Protein AF-A0A7C9AQR6-F1 (afdb_monomer_lite)

Secondary structure (DSSP, 8-state):
--HHHHHHHHHHHHHHHS-HHHHHHHHHHHHHHHHHH--EEEEE-S---------PPB-HHHHHHHHHHHHHTT-S-----SSPPP-HHHHHHHHHH-TT--S-EEEEE--TTS-HHHHHHHHHHHGGGGTTTPEEEEES-SB---TTSPP--SSS-HHHHHHHHHHHHHHHTT-HHHHHTHHHHS-TTHHHH-SSGGGTHHHHHHHHHH-TT-EEEEEE--EETTTEE--EEEEE-

Organism: Opuntia streptacantha (NCBI:txid393608)

Radius of gyration: 20.59 Å; chains: 1; bounding box: 52×50×50 Å

Sequence (237 aa):
MDPEQTFIRVQERFSQMVSPRLRAALEYFYLFTAITLFCILVVMHANYVQQMKYPAPGSPKLAKRVQELLIAGGFKTARLDESRGFDHSSWVPLSLMYPEADIPVCQLSVQPHLDATHHFNVGRALAPLKEEGVLFIGSGGAVHPSDDTPHWFDGVAPWAAEFDQWLEDALISGRYEDVNNYQTKAPSGWKIAHPIPEHFLPLHVAMGAAGEKSKAELIYRTWDHGTLGYASYKFTS

Foldseek 3Di:
DDPVVVVVVVVVVVVVVDDPVRVVVVVVVVVVVLLVLEAEEEEAFDDADDDDDLPAAADPVVLVVLQVLCVVLVNPDDDDDPPDDDGPLPCVVCCVVPVVNHHHYDYDYDDLVDALVVLLSSLQSCLVSVVSNYHYHLGFFQFDFDPPPAFDPPAADPLQVQQSVVVLCCQQVLVLVCLRVVVPNGPPSVCRRPVRCSRVSSVSSNSSSLPSPWGWDFPDWDDDSNGTIHTDIDTDD

InterPro domains:
  IPR004183 Extradiol ring-cleavage dioxygenase, class III enzyme, subunit B [PF02900] (47-235)
  IPR014436 Extradiol aromatic ring-opening dioxygenase, DODA-type [cd07363] (51-235)

Structure (mmCIF, N/CA/C/O backbone):
data_AF-A0A7C9AQR6-F1
#
_entry.id   AF-A0A7C9AQR6-F1
#
loop_
_atom_site.group_PDB
_atom_site.id
_atom_site.type_symbol
_atom_site.label_atom_id
_atom_site.label_alt_id
_atom_site.label_comp_id
_atom_site.label_asym_id
_atom_site.label_entity_id
_atom_site.label_seq_id
_atom_site.pdbx_PDB_ins_code
_atom_site.Cartn_x
_atom_site.Cartn_y
_atom_site.Cartn_z
_atom_site.occupancy
_atom_site.B_iso_or_equiv
_atom_site.auth_seq_id
_atom_site.auth_comp_id
_atom_site.auth_asym_id
_atom_site.auth_atom_id
_atom_site.pdbx_PDB_model_num
ATOM 1 N N . MET A 1 1 ? -2.188 -34.197 22.980 1.00 46.88 1 MET A N 1
ATOM 2 C CA . MET A 1 1 ? -3.652 -34.219 22.786 1.00 46.88 1 MET A CA 1
ATOM 3 C C . MET A 1 1 ? -3.920 -33.244 21.656 1.00 46.88 1 MET A C 1
ATOM 5 O O . MET A 1 1 ? -3.475 -32.113 21.769 1.00 46.88 1 MET A O 1
ATOM 9 N N . ASP A 1 2 ? -4.466 -33.715 20.541 1.00 48.97 2 ASP A N 1
ATOM 10 C CA . ASP A 1 2 ? -4.622 -32.925 19.314 1.00 48.97 2 ASP A CA 1
ATOM 11 C C . ASP A 1 2 ? -5.697 -31.821 19.506 1.00 48.97 2 ASP A C 1
ATOM 13 O O . ASP A 1 2 ? -6.844 -32.154 19.843 1.00 48.97 2 ASP A O 1
ATOM 17 N N . PRO A 1 3 ? -5.343 -30.523 19.374 1.00 39.97 3 PRO A N 1
ATOM 18 C CA . PRO A 1 3 ? -6.269 -29.400 19.531 1.00 39.97 3 PRO A CA 1
ATOM 19 C C . PRO A 1 3 ? -7.448 -29.440 18.551 1.00 39.97 3 PRO A C 1
ATOM 21 O O . PRO A 1 3 ? -8.570 -29.128 18.954 1.00 39.97 3 PRO A O 1
ATOM 24 N N . GLU A 1 4 ? -7.239 -29.896 17.312 1.00 38.00 4 GLU A N 1
ATOM 25 C CA . GLU A 1 4 ? -8.300 -29.986 16.300 1.00 38.00 4 GLU A CA 1
ATOM 26 C C . GLU A 1 4 ? -9.311 -31.075 16.664 1.00 38.00 4 GLU A C 1
ATOM 28 O O . GLU A 1 4 ? -10.520 -30.847 16.674 1.00 38.00 4 GLU A O 1
ATOM 33 N N . GLN A 1 5 ? -8.829 -32.240 17.097 1.00 46.38 5 GLN A N 1
ATOM 34 C CA . GLN A 1 5 ? -9.684 -33.344 17.553 1.00 46.38 5 GLN A CA 1
ATOM 35 C C . GLN A 1 5 ? -10.424 -33.040 18.862 1.00 46.38 5 GLN A C 1
ATOM 37 O O . GLN A 1 5 ? -11.405 -33.708 19.202 1.00 46.38 5 GLN A O 1
ATOM 42 N N . THR A 1 6 ? -9.947 -32.065 19.635 1.00 46.28 6 THR A N 1
ATOM 43 C CA . THR A 1 6 ? -10.630 -31.580 20.842 1.00 46.28 6 THR A CA 1
ATOM 44 C C . THR A 1 6 ? -11.710 -30.564 20.469 1.00 46.28 6 THR A C 1
ATOM 46 O O . THR A 1 6 ? -12.830 -30.663 20.967 1.00 46.28 6 THR A O 1
ATOM 49 N N . PHE A 1 7 ? -11.417 -29.656 19.535 1.00 40.12 7 PHE A N 1
ATOM 50 C CA . PHE A 1 7 ? -12.372 -28.691 18.990 1.00 40.12 7 PHE A CA 1
ATOM 51 C C . PHE A 1 7 ? -13.558 -29.377 18.295 1.00 40.12 7 PHE A C 1
ATOM 53 O O . PHE A 1 7 ? -14.704 -29.073 18.618 1.00 40.12 7 PHE A O 1
ATOM 60 N N . ILE A 1 8 ? -13.299 -30.378 17.445 1.00 48.66 8 ILE A N 1
ATOM 61 C CA . ILE A 1 8 ? -14.339 -31.151 16.741 1.00 48.66 8 ILE A CA 1
ATOM 62 C C . ILE A 1 8 ? -15.264 -31.871 17.735 1.00 48.66 8 ILE A C 1
ATOM 64 O O . ILE A 1 8 ? -16.484 -31.779 17.622 1.00 48.66 8 ILE A O 1
ATOM 68 N N . ARG A 1 9 ? -14.710 -32.511 18.776 1.00 51.91 9 ARG A N 1
ATOM 69 C CA . ARG A 1 9 ? -15.508 -33.196 19.814 1.00 51.91 9 ARG A CA 1
ATOM 70 C C . ARG A 1 9 ? -16.347 -32.245 20.666 1.00 51.91 9 ARG A C 1
ATOM 72 O O . ARG A 1 9 ? -17.445 -32.605 21.096 1.00 51.91 9 ARG A O 1
ATOM 79 N N . VAL A 1 10 ? -15.842 -31.039 20.929 1.00 50.09 10 VAL A N 1
ATOM 80 C CA . VAL A 1 10 ? -16.602 -29.985 21.615 1.00 50.09 10 VAL A CA 1
ATOM 81 C C . VAL A 1 10 ? -17.730 -29.482 20.714 1.00 50.09 10 VAL A C 1
ATOM 83 O O . VAL A 1 10 ? -18.859 -29.370 21.189 1.00 50.09 10 VAL A O 1
ATOM 86 N N . GLN A 1 11 ? -17.468 -29.274 19.421 1.00 43.94 11 GLN A N 1
ATOM 87 C CA . GLN A 1 11 ? -18.476 -28.876 18.437 1.00 43.94 11 GLN A CA 1
ATOM 88 C C . GLN A 1 11 ? -19.573 -29.933 18.255 1.00 43.94 11 GLN A C 1
ATOM 90 O O . GLN A 1 11 ? -20.749 -29.579 18.241 1.00 43.94 11 GLN A O 1
ATOM 95 N N . GLU A 1 12 ? -19.228 -31.222 18.190 1.00 50.62 12 GLU A N 1
ATOM 96 C CA . GLU A 1 12 ? -20.204 -32.317 18.098 1.00 50.62 12 GLU A CA 1
ATOM 97 C C . GLU A 1 12 ? -21.115 -32.375 19.329 1.00 50.62 12 GLU A C 1
ATOM 99 O O . GLU A 1 12 ? -22.337 -32.454 19.185 1.00 50.62 12 GLU A O 1
ATOM 104 N N . ARG A 1 13 ? -20.557 -32.253 20.543 1.00 53.28 13 ARG A N 1
ATOM 105 C CA . ARG A 1 13 ? -21.354 -32.180 21.781 1.00 53.28 13 ARG A CA 1
ATOM 106 C C . ARG A 1 13 ? -22.251 -30.947 21.822 1.00 53.28 13 ARG A C 1
ATOM 108 O O . ARG A 1 13 ? -23.398 -31.049 22.248 1.00 53.28 13 ARG A O 1
ATOM 115 N N . PHE A 1 14 ? -21.754 -29.798 21.368 1.00 48.03 14 PHE A N 1
ATOM 116 C CA . PHE A 1 14 ? -22.551 -28.574 21.278 1.00 48.03 14 PHE A CA 1
ATOM 117 C C . PHE A 1 14 ? -23.673 -28.706 20.237 1.00 48.03 14 PHE A C 1
ATOM 119 O O . PHE A 1 14 ? -24.792 -28.255 20.476 1.00 48.03 14 PHE A O 1
ATOM 126 N N . SER A 1 15 ? -23.413 -29.407 19.127 1.00 45.41 15 SER A N 1
ATOM 127 C CA . SER A 1 15 ? -24.384 -29.651 18.053 1.00 45.41 15 SER A CA 1
ATOM 128 C C . SER A 1 15 ? -25.581 -30.502 18.491 1.00 45.41 15 SER A C 1
ATOM 130 O O . SER A 1 15 ? -26.666 -30.352 17.937 1.00 45.41 15 SER A O 1
ATOM 132 N N . GLN A 1 16 ? -25.407 -31.352 19.510 1.00 53.25 16 GLN A N 1
ATOM 133 C CA . GLN A 1 16 ? -26.471 -32.191 20.073 1.00 53.25 16 GLN A CA 1
ATOM 134 C C . GLN A 1 16 ? -27.299 -31.485 21.162 1.00 53.25 16 GLN A C 1
ATOM 136 O O . GLN A 1 16 ? -28.379 -31.959 21.505 1.00 53.25 16 GLN A O 1
ATOM 141 N N . MET A 1 17 ? -26.824 -30.356 21.706 1.00 57.50 17 MET A N 1
ATOM 142 C CA . MET A 1 17 ? -27.496 -29.621 22.791 1.00 57.50 17 MET A CA 1
ATOM 143 C C . MET A 1 17 ? -28.448 -28.519 22.312 1.00 57.50 17 MET A C 1
ATOM 145 O O . MET A 1 17 ? -29.250 -28.022 23.101 1.00 57.50 17 MET A O 1
ATOM 149 N N . VAL A 1 18 ? -28.378 -28.115 21.042 1.00 57.59 18 VAL A N 1
ATOM 150 C CA . VAL A 1 18 ? -29.056 -26.910 20.548 1.00 57.59 18 VAL A CA 1
ATOM 151 C C . VAL A 1 18 ? -30.028 -27.265 19.427 1.00 57.59 18 VAL A C 1
ATOM 153 O O . VAL A 1 18 ? -29.664 -27.913 18.449 1.00 57.59 18 VAL A O 1
ATOM 156 N N . SER A 1 19 ? -31.286 -26.828 19.551 1.00 76.94 19 SER A N 1
ATOM 157 C CA . SER A 1 19 ? -32.292 -27.070 18.509 1.00 76.94 19 SER A CA 1
ATOM 158 C C . SER A 1 19 ? -31.885 -26.424 17.169 1.00 76.94 19 SER A C 1
ATOM 160 O O . SER A 1 19 ? -31.277 -25.348 17.178 1.00 76.94 19 SER A O 1
ATOM 162 N N . PRO A 1 20 ? -32.268 -26.993 16.008 1.00 62.88 20 PRO A N 1
ATOM 163 C CA . PRO A 1 20 ? -31.883 -26.469 14.691 1.00 62.88 20 PRO A CA 1
ATOM 164 C C . PRO A 1 20 ? -32.224 -24.986 14.471 1.00 62.88 20 PRO A C 1
ATOM 166 O O . PRO A 1 20 ? -31.475 -24.265 13.821 1.00 62.88 20 PRO A O 1
ATOM 169 N N . ARG A 1 21 ? -33.327 -24.502 15.062 1.00 60.72 21 ARG A N 1
ATOM 170 C CA . ARG A 1 21 ? -33.736 -23.088 14.990 1.00 60.72 21 ARG A CA 1
ATOM 171 C C . ARG A 1 21 ? -32.835 -22.166 15.811 1.00 60.72 21 ARG A C 1
ATOM 173 O O . ARG A 1 21 ? -32.504 -21.082 15.349 1.00 60.72 21 ARG A O 1
ATOM 180 N N . LEU A 1 22 ? -32.433 -22.596 17.007 1.00 56.50 22 LEU A N 1
ATOM 181 C CA . LEU A 1 22 ? -31.527 -21.828 17.863 1.00 56.50 22 LEU A CA 1
ATOM 182 C C . LEU A 1 22 ? -30.098 -21.840 17.301 1.00 56.50 22 LEU A C 1
ATOM 184 O O . LEU A 1 22 ? -29.409 -20.831 17.374 1.00 56.50 22 LEU A O 1
ATOM 188 N N . ARG A 1 23 ? -29.692 -22.941 16.659 1.00 59.50 23 ARG A N 1
ATOM 189 C CA . ARG A 1 23 ? -28.435 -23.035 15.910 1.00 59.50 23 ARG A CA 1
ATOM 190 C C . ARG A 1 23 ? -28.397 -22.053 14.745 1.00 59.50 23 ARG A C 1
ATOM 192 O O . ARG A 1 23 ? -27.461 -21.274 14.673 1.00 59.50 23 ARG A O 1
ATOM 199 N N . ALA A 1 24 ? -29.422 -22.045 13.893 1.00 48.28 24 ALA A N 1
ATOM 200 C CA . ALA A 1 24 ? -29.505 -21.089 12.794 1.00 48.28 24 ALA A CA 1
ATOM 201 C C . ALA A 1 24 ? -29.504 -19.645 13.317 1.00 48.28 24 ALA A C 1
ATOM 203 O O . ALA A 1 24 ? -28.767 -18.816 12.807 1.00 48.28 24 ALA A O 1
ATOM 204 N N . ALA A 1 25 ? -30.258 -19.345 14.379 1.00 55.53 25 ALA A N 1
ATOM 205 C CA . ALA A 1 25 ? -30.260 -18.013 14.983 1.00 55.53 25 ALA A CA 1
ATOM 206 C C . ALA A 1 25 ? -28.880 -17.601 15.525 1.00 55.53 25 ALA A C 1
ATOM 208 O O . ALA A 1 25 ? -28.487 -16.453 15.353 1.00 55.53 25 ALA A O 1
ATOM 209 N N . LEU A 1 26 ? -28.134 -18.524 16.140 1.00 51.00 26 LEU A N 1
ATOM 210 C CA . LEU A 1 26 ? -26.765 -18.279 16.593 1.00 51.00 26 LEU A CA 1
ATOM 211 C C . LEU A 1 26 ? -25.798 -18.138 15.418 1.00 51.00 26 LEU A C 1
ATOM 213 O O . LEU A 1 26 ? -25.003 -17.217 15.432 1.00 51.00 26 LEU A O 1
ATOM 217 N N . GLU A 1 27 ? -25.875 -18.985 14.393 1.00 45.56 27 GLU A N 1
ATOM 218 C CA . GLU A 1 27 ? -25.050 -18.877 13.183 1.00 45.56 27 GLU A CA 1
ATOM 219 C C . GLU A 1 27 ? -25.320 -17.558 12.448 1.00 45.56 27 GLU A C 1
ATOM 221 O O . GLU A 1 27 ? -24.371 -16.867 12.106 1.00 45.56 27 GLU A O 1
ATOM 226 N N . TYR A 1 28 ? -26.581 -17.139 12.301 1.00 53.19 28 TYR A N 1
ATOM 227 C CA . TYR A 1 28 ? -26.940 -15.826 11.756 1.00 53.19 28 TYR A CA 1
ATOM 228 C C . TYR A 1 28 ? -26.526 -14.677 12.671 1.00 53.19 28 TYR A C 1
ATOM 230 O O . TYR A 1 28 ? -26.137 -13.633 12.166 1.00 53.19 28 TYR A O 1
ATOM 238 N N . PHE A 1 29 ? -26.572 -14.843 13.994 1.00 54.81 29 PHE A N 1
ATOM 239 C CA . PHE A 1 29 ? -26.065 -13.846 14.934 1.00 54.81 29 PHE A CA 1
ATOM 240 C C . PHE A 1 29 ? -24.543 -13.728 14.846 1.00 54.81 29 PHE A C 1
ATOM 242 O O . PHE A 1 29 ? -24.041 -12.617 14.778 1.00 54.81 29 PHE A O 1
ATOM 249 N N . TYR A 1 30 ? -23.816 -14.846 14.767 1.00 44.38 30 TYR A N 1
ATOM 250 C CA . TYR A 1 30 ? -22.369 -14.880 14.577 1.00 44.38 30 TYR A CA 1
ATOM 251 C C . TYR A 1 30 ? -21.975 -14.310 13.218 1.00 44.38 30 TYR A C 1
ATOM 253 O O . TYR A 1 30 ? -21.050 -13.508 13.151 1.00 44.38 30 TYR A O 1
ATOM 261 N N . LEU A 1 31 ? -22.707 -14.653 12.157 1.00 42.03 31 LEU A N 1
ATOM 262 C CA . LEU A 1 31 ? -22.521 -14.112 10.815 1.00 42.03 31 LEU A CA 1
ATOM 263 C C . LEU A 1 31 ? -22.829 -12.612 10.787 1.00 42.03 31 LEU A C 1
ATOM 265 O O . LEU A 1 31 ? -22.046 -11.849 10.246 1.00 42.03 31 LEU A O 1
ATOM 269 N N . PHE A 1 32 ? -23.901 -12.166 11.442 1.00 45.59 32 PHE A N 1
ATOM 270 C CA . PHE A 1 32 ? -24.228 -10.750 11.597 1.00 45.59 32 PHE A CA 1
ATOM 271 C C . PHE A 1 32 ? -23.150 -10.019 12.399 1.00 45.59 32 PHE A C 1
ATOM 273 O O . PHE A 1 32 ? -22.681 -8.977 11.959 1.00 45.59 32 PHE A O 1
ATOM 280 N N . THR A 1 33 ? -22.677 -10.577 13.519 1.00 42.62 33 THR A N 1
ATOM 281 C CA . THR A 1 33 ? -21.563 -9.994 14.275 1.00 42.62 33 THR A CA 1
ATOM 282 C C . THR A 1 33 ? -20.289 -9.959 13.442 1.00 42.62 33 THR A C 1
ATOM 284 O O . THR A 1 33 ? -19.639 -8.924 13.416 1.00 42.62 33 THR A O 1
ATOM 287 N N . ALA A 1 34 ? -19.971 -11.019 12.696 1.00 43.25 34 ALA A N 1
ATOM 288 C CA . ALA A 1 34 ? -18.807 -11.080 11.821 1.00 43.25 34 ALA A CA 1
ATOM 289 C C . ALA A 1 34 ? -18.903 -10.051 10.689 1.00 43.25 34 ALA A C 1
ATOM 291 O O . ALA A 1 34 ? -17.940 -9.335 10.468 1.00 43.25 34 ALA A O 1
ATOM 292 N N . ILE A 1 35 ? -20.066 -9.890 10.050 1.00 44.94 35 ILE A N 1
ATOM 293 C CA . ILE A 1 35 ? -20.322 -8.864 9.025 1.00 44.94 35 ILE A CA 1
ATOM 294 C C . ILE A 1 35 ? -20.237 -7.452 9.627 1.00 44.94 35 ILE A C 1
ATOM 296 O O . ILE A 1 35 ? -19.679 -6.556 9.009 1.00 44.94 35 ILE A O 1
ATOM 300 N N . THR A 1 36 ? -20.739 -7.234 10.847 1.00 43.12 36 THR A N 1
ATOM 301 C CA . THR A 1 36 ? -20.654 -5.917 11.512 1.00 43.12 36 THR A CA 1
ATOM 302 C C . THR A 1 36 ? -19.265 -5.586 12.064 1.00 43.12 36 THR A C 1
ATOM 304 O O . THR A 1 36 ? -18.967 -4.410 12.271 1.00 43.12 36 THR A O 1
ATOM 307 N N . LEU A 1 37 ? -18.433 -6.597 12.331 1.00 44.66 37 LEU A N 1
ATOM 308 C CA . LEU A 1 37 ? -17.043 -6.450 12.774 1.00 44.66 37 LEU A CA 1
ATOM 309 C C . LEU A 1 37 ? -16.081 -6.370 11.582 1.00 44.66 37 LEU A C 1
ATOM 311 O O . LEU A 1 37 ? -15.047 -5.715 11.676 1.00 44.66 37 LEU A O 1
ATOM 315 N N . PHE A 1 38 ? -16.445 -6.972 10.448 1.00 50.16 38 PHE A N 1
ATOM 316 C CA . PHE A 1 38 ? -15.687 -6.897 9.211 1.00 50.16 38 PHE A CA 1
ATOM 317 C C . PHE A 1 38 ? -15.893 -5.533 8.556 1.00 50.16 38 PHE A C 1
ATOM 319 O O . PHE A 1 38 ? -16.934 -5.235 7.976 1.00 50.16 38 PHE A O 1
ATOM 326 N N . CYS A 1 39 ? -14.887 -4.678 8.676 1.00 60.34 39 CYS A N 1
ATOM 327 C CA . CYS A 1 39 ? -14.821 -3.403 7.976 1.00 60.34 39 CYS A CA 1
ATOM 328 C C . CYS A 1 39 ? -13.622 -3.410 7.029 1.00 60.34 39 CYS A C 1
ATOM 330 O O . CYS A 1 39 ? -12.623 -4.084 7.284 1.00 60.34 39 CYS A O 1
ATOM 332 N N . ILE A 1 40 ? -13.687 -2.615 5.966 1.00 69.38 40 ILE A N 1
ATOM 333 C CA . ILE A 1 40 ? -12.556 -2.415 5.058 1.00 69.38 40 ILE A CA 1
ATOM 334 C C . ILE A 1 40 ? -11.933 -1.050 5.336 1.00 69.38 40 ILE A C 1
ATOM 336 O O . ILE A 1 40 ? -12.633 -0.038 5.335 1.00 69.38 40 ILE A O 1
ATOM 340 N N . LEU A 1 41 ? -10.617 -1.008 5.543 1.00 66.69 41 LEU A N 1
ATOM 341 C CA . LEU A 1 41 ? -9.838 0.226 5.545 1.00 66.69 41 LEU A CA 1
ATOM 342 C C . LEU A 1 41 ? -9.091 0.351 4.217 1.00 66.69 41 LEU A C 1
ATOM 344 O O . LEU A 1 41 ? -8.144 -0.398 3.966 1.00 66.69 41 LEU A O 1
ATOM 348 N N . VAL A 1 42 ? -9.501 1.305 3.379 1.00 73.06 42 VAL A N 1
ATOM 349 C CA . VAL A 1 42 ? -8.809 1.598 2.116 1.00 73.06 42 VAL A CA 1
ATOM 350 C C . VAL A 1 42 ? -7.838 2.754 2.311 1.00 73.06 42 VAL A C 1
ATOM 352 O O . VAL A 1 42 ? -8.236 3.846 2.720 1.00 73.06 42 VAL A O 1
ATOM 355 N N . VAL A 1 43 ? -6.567 2.515 1.997 1.00 66.75 43 VAL A N 1
ATOM 356 C CA . VAL A 1 43 ? -5.513 3.532 1.958 1.00 66.75 43 VAL A CA 1
ATOM 357 C C . VAL A 1 43 ? -5.388 4.053 0.535 1.00 66.75 43 VAL A C 1
ATOM 359 O O . VAL A 1 43 ? -5.309 3.265 -0.406 1.00 66.75 43 VAL A O 1
ATOM 362 N N . MET A 1 44 ? -5.382 5.373 0.390 1.00 70.50 44 MET A N 1
ATOM 363 C CA . MET A 1 44 ? -5.716 6.036 -0.869 1.00 70.50 44 MET A CA 1
ATOM 364 C C . MET A 1 44 ? -4.617 6.973 -1.346 1.00 70.50 44 MET A C 1
ATOM 366 O O . MET A 1 44 ? -4.081 7.729 -0.537 1.00 70.50 44 MET A O 1
ATOM 370 N N . HIS A 1 45 ? -4.365 7.004 -2.652 1.00 55.94 45 HIS A N 1
ATOM 371 C CA . HIS A 1 45 ? -3.531 8.021 -3.295 1.00 55.94 45 HIS A CA 1
ATOM 372 C C . HIS A 1 45 ? -4.289 9.353 -3.503 1.00 55.94 45 HIS A C 1
ATOM 374 O O . HIS A 1 45 ? -5.489 9.458 -3.251 1.00 55.94 45 HIS A O 1
ATOM 380 N N . ALA A 1 46 ? -3.588 10.410 -3.929 1.00 50.84 46 ALA A N 1
ATOM 381 C CA . ALA A 1 46 ? -4.084 11.790 -3.846 1.00 50.84 46 ALA A CA 1
ATOM 382 C C . ALA A 1 46 ? -4.993 12.274 -5.000 1.00 50.84 46 ALA A C 1
ATOM 384 O O . ALA A 1 46 ? -5.387 13.442 -4.998 1.00 50.84 46 ALA A O 1
ATOM 385 N N . ASN A 1 47 ? -5.372 11.425 -5.963 1.00 50.91 47 ASN A N 1
ATOM 386 C CA . ASN A 1 47 ? -6.148 11.883 -7.123 1.00 50.91 47 ASN A CA 1
ATOM 387 C C . ASN A 1 47 ? -7.659 11.800 -6.866 1.00 50.91 47 ASN A C 1
ATOM 389 O O . ASN A 1 47 ? -8.215 10.749 -6.555 1.00 50.91 47 ASN A O 1
ATOM 393 N N . TYR A 1 48 ? -8.347 12.933 -7.007 1.00 44.25 48 TYR A N 1
ATOM 394 C CA . TYR A 1 48 ? -9.796 13.025 -6.857 1.00 44.25 48 TYR A CA 1
ATOM 395 C C . TYR A 1 48 ? -10.459 13.036 -8.235 1.00 44.25 48 TYR A C 1
ATOM 397 O O . TYR A 1 48 ? -10.458 14.056 -8.919 1.00 44.25 48 TYR A O 1
ATOM 405 N N . VAL A 1 49 ? -11.054 11.909 -8.629 1.00 46.28 49 VAL A N 1
ATOM 406 C CA . VAL A 1 49 ? -11.930 11.829 -9.805 1.00 46.28 49 VAL A CA 1
ATOM 407 C C . VAL A 1 49 ? -13.321 11.371 -9.347 1.00 46.28 49 VAL A C 1
ATOM 409 O O . VAL A 1 49 ? -13.492 10.265 -8.835 1.00 46.28 49 VAL A O 1
ATOM 412 N N . GLN A 1 50 ? -14.314 12.254 -9.489 1.00 46.25 50 GLN A N 1
ATOM 413 C CA . GLN A 1 50 ? -15.758 11.954 -9.440 1.00 46.25 50 GLN A CA 1
ATOM 414 C C . GLN A 1 50 ? -16.163 11.264 -10.764 1.00 46.25 50 GLN A C 1
ATOM 416 O O . GLN A 1 50 ? -15.614 11.628 -11.793 1.00 46.25 50 GLN A O 1
ATOM 421 N N . GLN A 1 51 ? -17.097 10.315 -10.913 1.00 49.69 51 GLN A N 1
ATOM 422 C CA . GLN A 1 51 ? -18.217 9.800 -10.117 1.00 49.69 51 GLN A CA 1
ATOM 423 C C . GLN A 1 51 ? -18.572 8.385 -10.651 1.00 49.69 51 GLN A C 1
ATOM 425 O O . GLN A 1 51 ? -19.111 8.258 -11.748 1.00 49.69 51 GLN A O 1
ATOM 430 N N . MET A 1 52 ? -18.376 7.332 -9.859 1.00 54.53 52 MET A N 1
ATOM 431 C CA . MET A 1 52 ? -19.302 6.191 -9.824 1.00 54.53 52 MET A CA 1
ATOM 432 C C . MET A 1 52 ? -19.693 5.994 -8.362 1.00 54.53 52 MET A C 1
ATOM 434 O O . MET A 1 52 ? -18.848 6.063 -7.471 1.00 54.53 52 MET A O 1
ATOM 438 N N . LYS A 1 53 ? -20.992 5.832 -8.090 1.00 69.31 53 LYS A N 1
ATOM 439 C CA . LYS A 1 53 ? -21.486 5.628 -6.726 1.00 69.31 53 LYS A CA 1
ATOM 440 C C . LYS A 1 53 ? -21.301 4.162 -6.362 1.00 69.31 53 LYS A C 1
ATOM 442 O O . LYS A 1 53 ? -22.120 3.343 -6.757 1.00 69.31 53 LYS A O 1
ATOM 447 N N . TYR A 1 54 ? -20.260 3.851 -5.602 1.00 83.25 54 TYR A N 1
ATOM 448 C CA . TYR A 1 54 ? -20.199 2.605 -4.844 1.00 83.25 54 TYR A CA 1
ATOM 449 C C . TYR A 1 54 ? -20.868 2.845 -3.484 1.00 83.25 54 TYR A C 1
ATOM 451 O O . TYR A 1 54 ? -20.319 3.591 -2.671 1.00 83.25 54 TYR A O 1
ATOM 459 N N . PRO A 1 55 ? -22.087 2.326 -3.247 1.00 88.88 55 PRO A N 1
ATOM 460 C CA . PRO A 1 55 ? -22.949 2.788 -2.162 1.00 88.88 55 PRO A CA 1
ATOM 461 C C . PRO A 1 55 ? -22.663 2.093 -0.821 1.00 88.88 55 PRO A C 1
ATOM 463 O O . PRO A 1 55 ? -23.590 1.877 -0.043 1.00 88.88 55 PRO A O 1
ATOM 466 N N . ALA A 1 56 ? -21.404 1.750 -0.535 1.00 88.31 56 ALA A N 1
ATOM 467 C CA . ALA A 1 56 ? -21.075 1.104 0.729 1.00 88.31 56 ALA A CA 1
ATOM 468 C C . ALA A 1 56 ? -21.290 2.050 1.922 1.00 88.31 56 ALA A C 1
ATOM 470 O O . ALA A 1 56 ? -21.035 3.257 1.820 1.00 88.31 56 ALA A O 1
ATOM 471 N N . PRO A 1 57 ? -21.757 1.538 3.072 1.00 91.69 57 PRO A N 1
ATOM 472 C CA . PRO A 1 57 ? -21.882 2.358 4.262 1.00 91.69 57 PRO A CA 1
ATOM 473 C C . PRO A 1 57 ? -20.493 2.793 4.745 1.00 91.69 57 PRO A C 1
ATOM 475 O O . PRO A 1 57 ? -19.545 2.011 4.758 1.00 91.69 57 PRO A O 1
ATOM 478 N N . GLY A 1 58 ? -20.357 4.043 5.184 1.00 89.88 58 GLY A N 1
ATOM 479 C CA . GLY A 1 58 ? -19.166 4.457 5.925 1.00 89.88 58 GLY A CA 1
ATOM 480 C C . GLY A 1 58 ? -19.076 3.732 7.276 1.00 89.88 58 GLY A C 1
ATOM 481 O O . GLY A 1 58 ? -20.096 3.318 7.830 1.00 89.88 58 GLY A O 1
ATOM 482 N N . SER A 1 59 ? -17.878 3.633 7.859 1.00 92.75 59 SER A N 1
ATOM 483 C CA . SER A 1 59 ? -17.681 3.083 9.213 1.00 92.75 59 SER A CA 1
ATOM 484 C C . SER A 1 59 ? -17.155 4.135 10.209 1.00 92.75 59 SER A C 1
ATOM 486 O O . SER A 1 59 ? -15.952 4.189 10.476 1.00 92.75 59 SER A O 1
ATOM 488 N N . PRO A 1 60 ? -18.026 4.974 10.816 1.00 92.88 60 PRO A N 1
ATOM 489 C CA . PRO A 1 60 ? -17.609 5.990 11.793 1.00 92.88 60 PRO A CA 1
ATOM 490 C C . PRO A 1 60 ? -16.909 5.409 13.029 1.00 92.88 60 PRO A C 1
ATOM 492 O O . PRO A 1 60 ? -15.996 6.023 13.580 1.00 92.88 60 PRO A O 1
ATOM 495 N N . LYS A 1 61 ? -17.317 4.205 13.460 1.00 94.00 61 LYS A N 1
ATOM 496 C CA . LYS A 1 61 ? -16.672 3.496 14.575 1.00 94.00 61 LYS A CA 1
ATOM 497 C C . LYS A 1 61 ? -15.228 3.133 14.232 1.00 94.00 61 LYS A C 1
ATOM 499 O O . LYS A 1 61 ? -14.341 3.408 15.036 1.00 94.00 61 LYS A O 1
ATOM 504 N N . LEU A 1 62 ? -14.995 2.583 13.036 1.00 95.12 62 LEU A N 1
ATOM 505 C CA . LEU A 1 62 ? -13.646 2.289 12.562 1.00 95.12 62 LEU A CA 1
ATOM 506 C C . LEU A 1 62 ? -12.827 3.573 12.398 1.00 95.12 62 LEU A C 1
ATOM 508 O O . LEU A 1 62 ? -11.690 3.616 12.849 1.00 95.12 62 LEU A O 1
ATOM 512 N N . ALA A 1 63 ? -13.400 4.638 11.835 1.00 95.25 63 ALA A N 1
ATOM 513 C CA . ALA A 1 63 ? -12.700 5.912 11.661 1.00 95.25 63 ALA A CA 1
ATOM 514 C C . ALA A 1 63 ? -12.210 6.490 13.001 1.00 95.25 63 ALA A C 1
ATOM 516 O O . ALA A 1 63 ? -11.054 6.901 13.127 1.00 95.25 63 ALA A O 1
ATOM 517 N N . LYS A 1 64 ? -13.057 6.450 14.038 1.00 95.88 64 LYS A N 1
ATOM 518 C CA . LYS A 1 64 ? -12.669 6.846 15.396 1.00 95.88 64 LYS A CA 1
ATOM 519 C C . LYS A 1 64 ? -11.575 5.938 15.964 1.00 95.88 64 LYS A C 1
ATOM 521 O O . LYS A 1 64 ? -10.606 6.438 16.529 1.00 95.88 64 LYS A O 1
ATOM 526 N N . ARG A 1 65 ? -11.690 4.621 15.776 1.00 97.25 65 ARG A N 1
ATOM 527 C CA . ARG A 1 65 ? -10.680 3.657 16.231 1.00 97.25 65 ARG A CA 1
ATOM 528 C C . ARG A 1 65 ? -9.320 3.878 15.557 1.00 97.25 65 ARG A C 1
ATOM 530 O O . ARG A 1 65 ? -8.296 3.868 16.234 1.00 97.25 65 ARG A O 1
ATOM 537 N N . VAL A 1 66 ? -9.312 4.141 14.249 1.00 97.50 66 VAL A N 1
ATOM 538 C CA . VAL A 1 66 ? -8.122 4.530 13.474 1.00 97.50 66 VAL A CA 1
ATOM 539 C C . VAL A 1 66 ? -7.494 5.787 14.072 1.00 97.50 66 VAL A C 1
ATOM 541 O O . VAL A 1 66 ? -6.297 5.796 14.346 1.00 97.50 66 VAL A O 1
ATOM 544 N N . GLN A 1 67 ? -8.286 6.832 14.334 1.00 97.19 67 GLN A N 1
ATOM 545 C CA . GLN A 1 67 ? -7.792 8.055 14.970 1.00 97.19 67 GLN A CA 1
ATOM 546 C C . GLN A 1 67 ? -7.139 7.763 16.329 1.00 97.19 67 GLN A C 1
ATOM 548 O O . GLN A 1 67 ? -6.022 8.213 16.569 1.00 97.19 67 GLN A O 1
ATOM 553 N N . GLU A 1 68 ? -7.798 7.000 17.203 1.00 97.38 68 GLU A N 1
ATOM 554 C CA . GLU A 1 68 ? -7.275 6.639 18.528 1.00 97.38 68 GLU A CA 1
ATOM 555 C C . GLU A 1 68 ? -5.929 5.908 18.442 1.00 97.38 68 GLU A C 1
ATOM 557 O O . GLU A 1 68 ? -4.994 6.262 19.161 1.00 97.38 68 GLU A O 1
ATOM 562 N N . LEU A 1 69 ? -5.805 4.932 17.537 1.00 98.06 69 LEU A N 1
ATOM 563 C CA . LEU A 1 69 ? -4.566 4.181 17.323 1.00 98.06 69 LEU A CA 1
ATOM 564 C C . LEU A 1 69 ? -3.437 5.062 16.781 1.00 98.06 69 LEU A C 1
ATOM 566 O O . LEU A 1 69 ? -2.301 4.941 17.234 1.00 98.06 69 LEU A O 1
ATOM 570 N N . LEU A 1 70 ? -3.734 5.988 15.866 1.00 97.69 70 LEU A N 1
ATOM 571 C CA . LEU A 1 70 ? -2.733 6.931 15.360 1.00 97.69 70 LEU A CA 1
ATOM 572 C C . LEU A 1 70 ? -2.257 7.885 16.461 1.00 97.69 70 LEU A C 1
ATOM 574 O O . LEU A 1 70 ? -1.054 8.074 16.631 1.00 97.69 70 LEU A O 1
ATOM 578 N N . ILE A 1 71 ? -3.162 8.447 17.265 1.00 97.31 71 ILE A N 1
ATOM 579 C CA . ILE A 1 71 ? -2.759 9.301 18.392 1.00 97.31 71 ILE A CA 1
ATOM 580 C C . ILE A 1 71 ? -1.920 8.506 19.406 1.00 97.31 71 ILE A C 1
ATOM 582 O O . ILE A 1 71 ? -0.863 8.977 19.828 1.00 97.31 71 ILE A O 1
ATOM 586 N N . ALA A 1 72 ? -2.334 7.283 19.753 1.00 97.06 72 ALA A N 1
ATOM 587 C CA . ALA A 1 72 ? -1.579 6.403 20.648 1.00 97.06 72 ALA A CA 1
ATOM 588 C C . ALA A 1 72 ? -0.207 5.999 20.074 1.00 97.06 72 ALA A C 1
ATOM 590 O O . ALA A 1 72 ? 0.755 5.854 20.824 1.00 97.06 72 ALA A O 1
ATOM 591 N N . GLY A 1 73 ? -0.101 5.873 18.748 1.00 96.06 73 GLY A N 1
ATOM 592 C CA . GLY A 1 73 ? 1.140 5.622 18.014 1.00 96.06 73 GLY A CA 1
ATOM 593 C C . GLY A 1 73 ? 2.067 6.837 17.884 1.00 96.06 73 GLY A C 1
ATOM 594 O O . GLY A 1 73 ? 3.113 6.730 17.249 1.00 96.06 73 GLY A O 1
ATOM 595 N N . GLY A 1 74 ? 1.709 7.988 18.467 1.00 96.19 74 GLY A N 1
ATOM 596 C CA . GLY A 1 74 ? 2.540 9.196 18.489 1.00 96.19 74 GLY A CA 1
ATOM 597 C C . GLY A 1 74 ? 2.327 10.153 17.313 1.00 96.19 74 GLY A C 1
ATOM 598 O O . GLY A 1 74 ? 3.060 11.138 17.185 1.00 96.19 74 GLY A O 1
ATOM 599 N N . PHE A 1 75 ? 1.323 9.919 16.462 1.00 95.75 75 PHE A N 1
ATOM 600 C CA . PHE A 1 75 ? 0.961 10.861 15.405 1.00 95.75 75 PHE A CA 1
ATOM 601 C C . PHE A 1 75 ? 0.259 12.078 16.017 1.00 95.75 75 PHE A C 1
ATOM 603 O O . PHE A 1 75 ? -0.723 11.952 16.743 1.00 95.75 75 PHE A O 1
ATOM 610 N N . LYS A 1 76 ? 0.758 13.286 15.723 1.00 89.38 76 LYS A N 1
ATOM 611 C CA . LYS A 1 76 ? 0.276 14.531 16.355 1.00 89.38 76 LYS A CA 1
ATOM 612 C C . LYS A 1 76 ? -1.172 14.875 16.004 1.00 89.38 76 LYS A C 1
ATOM 614 O O . LYS A 1 76 ? -1.861 15.509 16.796 1.00 89.38 76 LYS A O 1
ATOM 619 N N . THR A 1 77 ? -1.607 14.514 14.799 1.00 87.69 77 THR A N 1
ATOM 620 C CA . THR A 1 77 ? -2.922 14.872 14.267 1.00 87.69 77 THR A CA 1
ATOM 621 C C . THR A 1 77 ? -3.465 13.755 13.391 1.00 87.69 77 THR A C 1
ATOM 623 O O . THR A 1 77 ? -2.795 13.326 12.455 1.00 87.69 77 THR A O 1
ATOM 626 N N . ALA A 1 78 ? -4.711 13.365 13.638 1.00 90.94 78 ALA A N 1
ATOM 627 C CA . ALA A 1 78 ? -5.525 12.562 12.736 1.00 90.94 78 ALA A CA 1
ATOM 628 C C . ALA A 1 78 ? -6.925 13.186 12.723 1.00 90.94 78 ALA A C 1
ATOM 630 O O . ALA A 1 78 ? -7.573 13.285 13.766 1.00 90.94 78 ALA A O 1
ATOM 631 N N . ARG A 1 79 ? -7.361 13.694 11.567 1.00 91.81 79 ARG A N 1
ATOM 632 C CA . ARG A 1 79 ? -8.644 14.390 11.418 1.00 91.81 79 ARG A CA 1
ATOM 633 C C . ARG A 1 79 ? -9.671 13.443 10.810 1.00 91.81 79 ARG A C 1
ATOM 635 O O . ARG A 1 79 ? -9.391 12.804 9.804 1.00 91.81 79 ARG A O 1
ATOM 642 N N . LEU A 1 80 ? -10.861 13.415 11.401 1.00 92.69 80 LEU A N 1
ATOM 643 C CA . LEU A 1 80 ? -12.020 12.753 10.814 1.00 92.69 80 LEU A CA 1
ATOM 644 C C . LEU A 1 80 ? -12.656 13.672 9.765 1.00 92.69 80 LEU A C 1
ATOM 646 O O . LEU A 1 80 ? -12.803 14.877 9.993 1.00 92.69 80 LEU A O 1
ATOM 650 N N . ASP A 1 81 ? -13.020 13.099 8.623 1.00 88.75 81 ASP A N 1
ATOM 651 C CA . ASP A 1 81 ? -13.786 13.766 7.574 1.00 88.75 81 ASP A CA 1
ATOM 652 C C . ASP A 1 81 ? -15.056 12.957 7.308 1.00 88.75 81 ASP A C 1
ATOM 654 O O . ASP A 1 81 ? -15.001 11.840 6.803 1.00 88.75 81 ASP A O 1
ATOM 658 N N . GLU A 1 82 ? -16.196 13.523 7.694 1.00 85.88 82 GLU A N 1
ATOM 659 C CA . GLU A 1 82 ? -17.518 12.907 7.533 1.00 85.88 82 GLU A CA 1
ATOM 660 C C . GLU A 1 82 ? -18.187 13.302 6.207 1.00 85.88 82 GLU A C 1
ATOM 662 O O . GLU A 1 82 ? -19.252 12.793 5.866 1.00 85.88 82 GLU A O 1
ATOM 667 N N . SER A 1 83 ? -17.582 14.234 5.464 1.00 82.00 83 SER A N 1
ATOM 668 C CA . SER A 1 83 ? -18.156 14.842 4.261 1.00 82.00 83 SER A CA 1
ATOM 669 C C . SER A 1 83 ? -17.592 14.274 2.960 1.00 82.00 83 SER A C 1
ATOM 671 O O . SER A 1 83 ? -18.219 14.390 1.903 1.00 82.00 83 SER A O 1
ATOM 673 N N . ARG A 1 84 ? -16.409 13.657 3.020 1.00 77.25 84 ARG A N 1
ATOM 674 C CA . ARG A 1 84 ? -15.731 13.087 1.856 1.00 77.25 84 ARG A CA 1
ATOM 675 C C . ARG A 1 84 ? -16.363 11.748 1.470 1.00 77.25 84 ARG A C 1
ATOM 677 O O . ARG A 1 84 ? -16.350 10.797 2.241 1.00 77.25 84 ARG A O 1
ATOM 684 N N . GLY A 1 85 ? -16.912 11.682 0.258 1.00 75.75 85 GLY A N 1
ATOM 685 C CA . GLY A 1 85 ? -17.366 10.424 -0.344 1.00 75.75 85 GLY A CA 1
ATOM 686 C C . GLY A 1 85 ? -16.206 9.575 -0.871 1.00 75.75 85 GLY A C 1
ATOM 687 O O . GLY A 1 85 ? -15.081 10.064 -0.995 1.00 75.75 85 GLY A O 1
ATOM 688 N N . PHE A 1 86 ? -16.493 8.322 -1.240 1.00 79.00 86 PHE A N 1
ATOM 689 C CA . PHE A 1 86 ? -15.465 7.424 -1.758 1.00 79.00 86 PHE A CA 1
ATOM 690 C C . PHE A 1 86 ? -14.906 7.905 -3.101 1.00 79.00 86 PHE A C 1
ATOM 692 O O . PHE A 1 86 ? -15.650 8.030 -4.074 1.00 79.00 86 PHE A O 1
ATOM 699 N N . ASP A 1 87 ? -13.596 8.153 -3.173 1.00 77.25 87 ASP A N 1
ATOM 700 C CA . ASP A 1 87 ? -12.937 8.391 -4.459 1.00 77.25 87 ASP A CA 1
ATOM 701 C C . ASP A 1 87 ? -12.644 7.088 -5.232 1.00 77.25 87 ASP A C 1
ATOM 703 O O . ASP A 1 87 ? -12.880 5.972 -4.753 1.00 77.25 87 ASP A O 1
ATOM 707 N N . HIS A 1 88 ? -12.156 7.254 -6.462 1.00 76.44 88 HIS A N 1
ATOM 708 C CA . HIS A 1 88 ? -11.871 6.173 -7.406 1.00 76.44 88 HIS A CA 1
ATOM 709 C C . HIS A 1 88 ? -10.944 5.076 -6.901 1.00 76.44 88 HIS A C 1
ATOM 711 O O . HIS A 1 88 ? -11.191 3.908 -7.200 1.00 76.44 88 HIS A O 1
ATOM 717 N N . SER A 1 89 ? -9.965 5.410 -6.066 1.00 74.44 89 SER A N 1
ATOM 718 C CA . SER A 1 89 ? -9.044 4.423 -5.513 1.00 74.44 89 SER A CA 1
ATOM 719 C C . SER A 1 89 ? -9.751 3.447 -4.569 1.00 74.44 89 SER A C 1
ATOM 721 O O . SER A 1 89 ? -9.294 2.324 -4.390 1.00 74.44 89 SER A O 1
ATOM 723 N N . SER A 1 90 ? -10.899 3.824 -3.996 1.00 79.81 90 SER A N 1
ATOM 724 C CA . SER A 1 90 ? -11.741 2.904 -3.226 1.00 79.81 90 SER A CA 1
ATOM 725 C C . SER A 1 90 ? -12.814 2.241 -4.068 1.00 79.81 90 SER A C 1
ATOM 727 O O . SER A 1 90 ? -12.963 1.026 -3.995 1.00 79.81 90 SER A O 1
ATOM 729 N N . TRP A 1 91 ? -13.581 2.999 -4.855 1.00 81.62 91 TRP A N 1
ATOM 730 C CA . TRP A 1 91 ? -14.744 2.403 -5.509 1.00 81.62 91 TRP A CA 1
ATOM 731 C C . TRP A 1 91 ? -14.366 1.413 -6.619 1.00 81.62 91 TRP A C 1
ATOM 733 O O . TRP A 1 91 ? -15.065 0.415 -6.762 1.00 81.62 91 TRP A O 1
ATOM 743 N N . VAL A 1 92 ? -13.268 1.625 -7.361 1.00 81.56 92 VAL A N 1
ATOM 744 C CA . VAL A 1 92 ? -12.847 0.715 -8.445 1.00 81.56 92 VAL A CA 1
ATOM 745 C C . VAL A 1 92 ? -12.577 -0.698 -7.916 1.00 81.56 92 VAL A C 1
ATOM 747 O O . VAL A 1 92 ? -13.306 -1.608 -8.315 1.00 81.56 92 VAL A O 1
ATOM 750 N N . PRO A 1 93 ? -11.617 -0.922 -6.992 1.00 83.19 93 PRO A N 1
ATOM 751 C CA . PRO A 1 93 ? -11.350 -2.271 -6.499 1.00 83.19 93 PRO A CA 1
ATOM 752 C C . PRO A 1 93 ? -12.547 -2.855 -5.743 1.00 83.19 93 PRO A C 1
ATOM 754 O O . PRO A 1 93 ? -12.864 -4.031 -5.909 1.00 83.19 93 PRO A O 1
ATOM 757 N N . LEU A 1 94 ? -13.267 -2.044 -4.960 1.00 86.94 94 LEU A N 1
ATOM 758 C CA . LEU A 1 94 ? -14.390 -2.541 -4.168 1.00 86.94 94 LEU A CA 1
ATOM 759 C C . LEU A 1 94 ? -15.596 -2.941 -5.021 1.00 86.94 94 LEU A C 1
ATOM 761 O O . LEU A 1 94 ? -16.221 -3.950 -4.720 1.00 86.94 94 LEU A O 1
ATOM 765 N N . SER A 1 95 ? -15.890 -2.228 -6.109 1.00 84.69 95 SER A N 1
ATOM 766 C CA . SER A 1 95 ? -16.979 -2.603 -7.023 1.00 84.69 95 SER A CA 1
ATOM 76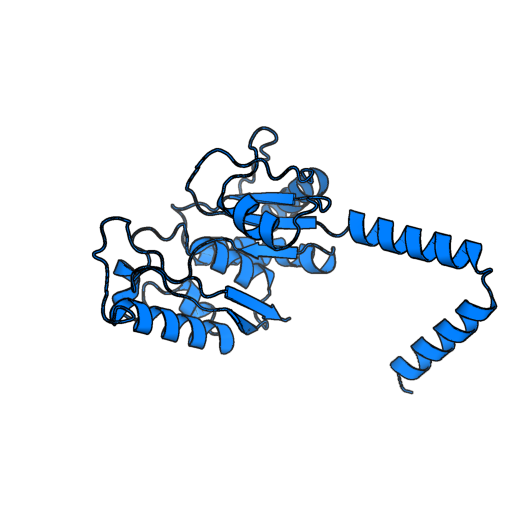7 C C . SER A 1 95 ? -16.750 -3.952 -7.712 1.00 84.69 95 SER A C 1
ATOM 769 O O . SER A 1 95 ? -17.712 -4.626 -8.067 1.00 84.69 95 SER A O 1
ATOM 771 N N . LEU A 1 96 ? -15.486 -4.360 -7.870 1.00 82.94 96 LEU A N 1
ATOM 772 C CA . LEU A 1 96 ? -15.105 -5.650 -8.444 1.00 82.94 96 LEU A CA 1
ATOM 773 C C . LEU A 1 96 ? -15.056 -6.761 -7.388 1.00 82.94 96 LEU A C 1
ATOM 775 O O . LEU A 1 96 ? -15.471 -7.883 -7.661 1.00 82.94 96 LEU A O 1
ATOM 779 N N . MET A 1 97 ? -14.543 -6.461 -6.191 1.00 84.44 97 MET A N 1
ATOM 780 C CA . MET A 1 97 ? -14.390 -7.441 -5.108 1.00 84.44 97 MET A CA 1
ATOM 781 C C . MET A 1 97 ? -15.695 -7.701 -4.345 1.00 84.44 97 MET A C 1
ATOM 783 O O . MET A 1 97 ? -15.974 -8.839 -3.976 1.00 84.44 97 MET A O 1
ATOM 787 N N . TYR A 1 98 ? -16.478 -6.649 -4.099 1.00 88.19 98 TYR A N 1
ATOM 788 C CA . TYR A 1 98 ? -17.671 -6.641 -3.251 1.00 88.19 98 TYR A CA 1
ATOM 789 C C . TYR A 1 98 ? -18.809 -5.839 -3.914 1.00 88.19 98 TYR A C 1
ATOM 791 O O . TYR A 1 98 ? -19.241 -4.816 -3.385 1.00 88.19 98 TYR A O 1
ATOM 799 N N . PRO A 1 99 ? -19.322 -6.276 -5.078 1.00 88.38 99 PRO A N 1
ATOM 800 C CA . PRO A 1 99 ? -20.275 -5.501 -5.882 1.00 88.38 99 PRO A CA 1
ATOM 801 C C . PRO A 1 99 ? -21.567 -5.108 -5.145 1.00 88.38 99 PRO A C 1
ATOM 803 O O . PRO A 1 99 ? -22.152 -4.075 -5.466 1.00 88.38 99 PRO A O 1
ATOM 806 N N . GLU A 1 100 ? -21.987 -5.884 -4.142 1.00 91.12 100 GLU A N 1
ATOM 807 C CA . GLU A 1 100 ? -23.196 -5.618 -3.345 1.00 91.12 100 GLU A CA 1
ATOM 808 C C . GLU A 1 100 ? -23.063 -4.415 -2.397 1.00 91.12 100 GLU A C 1
ATOM 810 O O . GLU A 1 100 ? -24.072 -3.880 -1.937 1.00 91.12 100 GLU A O 1
ATOM 815 N N . ALA A 1 101 ? -21.835 -3.955 -2.125 1.00 89.88 101 ALA A N 1
ATOM 816 C CA . ALA A 1 101 ? -21.558 -2.782 -1.299 1.00 89.88 101 ALA A CA 1
ATOM 817 C C . ALA A 1 101 ? -22.204 -2.828 0.105 1.00 89.88 101 ALA A C 1
ATOM 819 O O . ALA A 1 101 ? -22.645 -1.814 0.642 1.00 89.88 101 ALA A O 1
ATOM 820 N N . ASP A 1 102 ? -22.249 -4.005 0.722 1.00 91.00 102 ASP A N 1
ATOM 821 C 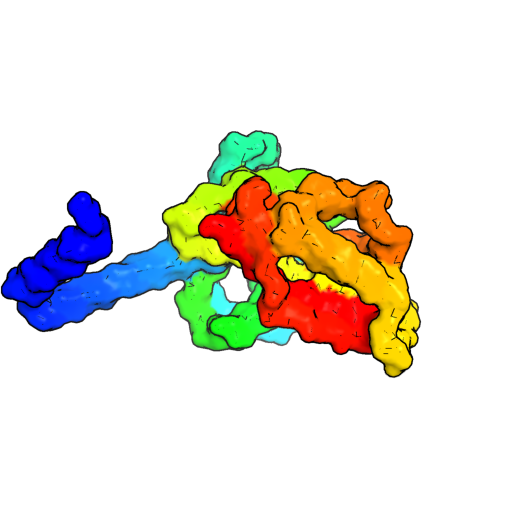CA . ASP A 1 102 ? -22.857 -4.254 2.033 1.00 91.00 102 ASP A CA 1
ATOM 822 C C . ASP A 1 102 ? -21.851 -4.219 3.200 1.00 91.00 102 ASP A C 1
ATOM 824 O O . ASP A 1 102 ? -22.247 -4.154 4.366 1.00 91.00 102 ASP A O 1
ATOM 828 N N . ILE A 1 103 ? -20.550 -4.193 2.900 1.00 90.94 103 ILE A N 1
ATOM 829 C CA . ILE A 1 103 ? -19.471 -4.125 3.893 1.00 90.94 103 ILE A CA 1
ATOM 830 C C . ILE A 1 103 ? -19.135 -2.661 4.222 1.00 90.94 103 ILE A C 1
ATOM 832 O O . ILE A 1 103 ? -18.846 -1.887 3.304 1.00 90.94 103 ILE A O 1
ATOM 836 N N . PRO A 1 104 ? -19.098 -2.256 5.508 1.00 92.88 104 PRO A N 1
ATOM 837 C CA . PRO A 1 104 ? -18.702 -0.905 5.884 1.00 92.88 104 PRO A CA 1
ATOM 838 C C . PRO A 1 104 ? -17.256 -0.561 5.512 1.00 92.88 104 PRO A C 1
ATOM 840 O O . PRO A 1 104 ? -16.322 -1.317 5.790 1.00 92.88 104 PRO A O 1
ATOM 843 N N . VAL A 1 105 ? -17.056 0.631 4.949 1.00 91.88 105 VAL A N 1
ATOM 844 C CA . VAL A 1 105 ? -15.753 1.119 4.477 1.00 91.88 105 VAL A CA 1
ATOM 845 C C . VAL A 1 105 ? -15.321 2.351 5.269 1.00 91.88 105 VAL A C 1
ATOM 847 O O . VAL A 1 105 ? -16.089 3.285 5.503 1.00 91.88 105 VAL A O 1
ATOM 850 N N . CYS A 1 106 ? -14.057 2.371 5.673 1.00 93.00 106 CYS A N 1
ATOM 851 C CA . CYS A 1 106 ? -13.358 3.549 6.163 1.00 93.00 106 CYS A CA 1
ATOM 852 C C . CYS A 1 106 ? -12.222 3.883 5.195 1.00 93.00 106 CYS A C 1
ATOM 854 O O . CYS A 1 106 ? -11.560 2.996 4.659 1.00 93.00 106 CYS A O 1
ATOM 856 N N . GLN A 1 107 ? -11.979 5.171 4.988 1.00 91.88 107 GLN A N 1
ATOM 857 C CA . GLN A 1 107 ? -10.919 5.658 4.116 1.00 91.88 107 GLN A CA 1
ATOM 858 C C . GLN A 1 107 ? -9.795 6.289 4.928 1.00 91.88 107 GLN A C 1
ATOM 860 O O . GLN A 1 107 ? -10.047 7.004 5.898 1.00 91.88 107 GLN A O 1
ATOM 865 N N . LEU A 1 108 ? -8.558 6.042 4.507 1.00 93.06 108 LEU A N 1
ATOM 866 C CA . LEU A 1 108 ? -7.360 6.669 5.046 1.00 93.06 108 LEU A CA 1
ATOM 867 C C . LEU A 1 108 ? -6.571 7.317 3.907 1.00 93.06 108 LEU A C 1
ATOM 869 O O . LEU A 1 108 ? -6.051 6.640 3.022 1.00 93.06 108 LEU A O 1
ATOM 873 N N . SER A 1 109 ? -6.461 8.640 3.937 1.00 90.19 109 SER A N 1
ATOM 874 C CA . SER A 1 109 ? -5.673 9.379 2.949 1.00 90.19 109 SER A CA 1
ATOM 875 C C . SER A 1 109 ? -4.176 9.251 3.228 1.00 90.19 109 SER A C 1
ATOM 877 O O . SER A 1 109 ? -3.753 9.372 4.379 1.00 90.19 109 SER A O 1
ATOM 879 N N . VAL A 1 110 ? -3.356 9.104 2.185 1.00 90.38 110 VAL A N 1
ATOM 880 C CA . VAL A 1 110 ? -1.898 9.292 2.292 1.00 90.38 110 VAL A CA 1
ATOM 881 C C . VAL A 1 110 ? -1.532 10.775 2.415 1.00 90.38 110 VAL A C 1
ATOM 883 O O . VAL A 1 110 ? -2.345 11.664 2.157 1.00 90.38 110 VAL A O 1
ATOM 886 N N . GLN A 1 111 ? -0.300 11.056 2.833 1.00 91.12 111 GLN A N 1
ATOM 887 C CA . GLN A 1 111 ? 0.273 12.399 2.888 1.00 91.12 111 GLN A CA 1
ATOM 888 C C . GLN A 1 111 ? 1.449 12.479 1.902 1.00 91.12 111 GLN A C 1
ATOM 890 O O . GLN A 1 111 ? 2.571 12.177 2.294 1.00 91.12 111 GLN A O 1
ATOM 895 N N . PRO A 1 112 ? 1.245 12.909 0.640 1.00 86.44 112 PRO A N 1
ATOM 896 C CA . PRO A 1 112 ? 2.274 12.823 -0.410 1.00 86.44 112 PRO A CA 1
ATOM 897 C C . PRO A 1 112 ? 3.583 13.576 -0.125 1.00 86.44 112 PRO A C 1
ATOM 899 O O . PRO A 1 112 ? 4.599 13.316 -0.755 1.00 86.44 112 PRO A O 1
ATOM 902 N N . HIS A 1 113 ? 3.561 14.522 0.817 1.00 88.94 113 HIS A N 1
ATOM 903 C CA . HIS A 1 113 ? 4.733 15.281 1.254 1.00 88.94 113 HIS A CA 1
ATOM 904 C C . HIS A 1 113 ? 5.568 14.560 2.330 1.00 88.94 113 HIS A C 1
ATOM 906 O O . HIS A 1 113 ? 6.586 15.098 2.762 1.00 88.94 113 HIS A O 1
ATOM 912 N N . LEU A 1 114 ? 5.130 13.386 2.796 1.00 93.50 114 LEU A N 1
ATOM 913 C CA . LEU A 1 114 ? 5.818 12.550 3.780 1.00 93.50 114 LEU A CA 1
ATOM 914 C C . LEU A 1 114 ? 6.354 11.279 3.116 1.00 93.50 114 LEU A C 1
ATOM 916 O O . LEU A 1 114 ? 5.829 10.815 2.106 1.00 93.50 114 LEU A O 1
ATOM 920 N N . ASP A 1 115 ? 7.409 10.714 3.695 1.00 94.12 115 ASP A N 1
ATOM 921 C CA . ASP A 1 115 ? 8.141 9.598 3.099 1.00 94.12 115 ASP A CA 1
ATOM 922 C C . ASP A 1 115 ? 7.474 8.224 3.308 1.00 94.12 115 ASP A C 1
ATOM 924 O O . ASP A 1 115 ? 6.487 8.054 4.030 1.00 94.12 115 ASP A O 1
ATOM 928 N N . ALA A 1 116 ? 8.036 7.209 2.654 1.00 96.19 116 ALA A N 1
ATOM 929 C CA . ALA A 1 116 ? 7.620 5.816 2.768 1.00 96.19 116 ALA A CA 1
ATOM 930 C C . ALA A 1 116 ? 7.675 5.277 4.211 1.00 96.19 116 ALA A C 1
ATOM 932 O O . ALA A 1 116 ? 6.787 4.534 4.633 1.00 96.19 116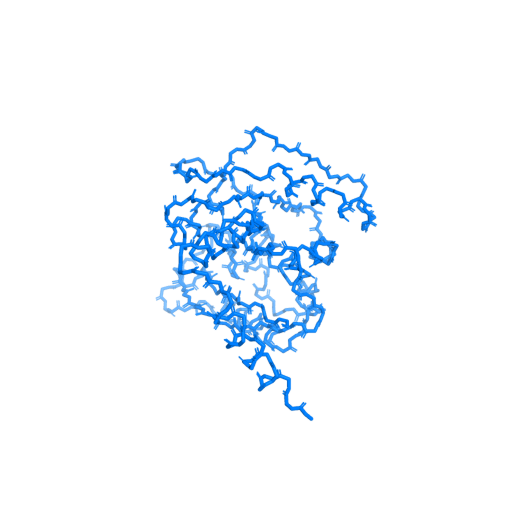 ALA A O 1
ATOM 933 N N . THR A 1 117 ? 8.683 5.678 4.992 1.00 96.06 117 THR A N 1
ATOM 934 C CA . THR A 1 117 ? 8.857 5.226 6.380 1.00 96.06 117 THR A CA 1
ATOM 935 C C . THR A 1 117 ? 7.742 5.755 7.281 1.00 96.06 117 THR A C 1
ATOM 937 O O . THR A 1 117 ? 7.224 5.013 8.118 1.00 96.06 117 THR A O 1
ATOM 940 N N . HIS A 1 118 ? 7.306 7.003 7.091 1.00 96.50 118 HIS A N 1
ATOM 941 C CA . HIS A 1 118 ? 6.131 7.565 7.759 1.00 96.50 118 HIS A CA 1
ATOM 942 C C . HIS A 1 118 ? 4.888 6.713 7.494 1.00 96.50 118 HIS A C 1
ATOM 944 O O . HIS A 1 118 ? 4.218 6.297 8.437 1.00 96.50 118 HIS A O 1
ATOM 950 N N . HIS A 1 119 ? 4.613 6.385 6.231 1.00 97.06 119 HIS A N 1
ATOM 951 C CA . HIS A 1 119 ? 3.437 5.596 5.849 1.00 97.06 119 HIS A CA 1
ATOM 952 C C . HIS A 1 119 ? 3.517 4.148 6.351 1.00 97.06 119 HIS A C 1
ATOM 954 O O . HIS A 1 119 ? 2.525 3.601 6.833 1.00 97.06 119 HIS A O 1
ATOM 960 N N . PHE A 1 120 ? 4.706 3.548 6.359 1.00 97.00 120 PHE A N 1
ATOM 961 C CA . PHE A 1 120 ? 4.925 2.260 7.009 1.00 97.00 120 PHE A CA 1
ATOM 962 C C . PHE A 1 120 ? 4.620 2.317 8.511 1.00 97.00 120 PHE A C 1
ATOM 964 O O . PHE A 1 120 ? 3.943 1.441 9.046 1.00 97.00 120 PHE A O 1
ATOM 971 N N . ASN A 1 121 ? 5.042 3.378 9.201 1.00 97.12 121 ASN A N 1
ATOM 972 C CA . ASN A 1 121 ? 4.740 3.573 10.619 1.00 97.12 121 ASN A CA 1
ATOM 973 C C . ASN A 1 121 ? 3.249 3.812 10.886 1.00 97.12 121 ASN A C 1
ATOM 975 O O . ASN A 1 121 ? 2.744 3.334 11.902 1.00 97.12 121 ASN A O 1
ATOM 979 N N . VAL A 1 122 ? 2.537 4.489 9.977 1.00 97.56 122 VAL A N 1
ATOM 980 C CA . VAL A 1 122 ? 1.068 4.600 10.018 1.00 97.56 122 VAL A CA 1
ATOM 981 C C . VAL A 1 122 ? 0.458 3.201 9.980 1.00 97.56 122 VAL A C 1
ATOM 983 O O . VAL A 1 122 ? -0.334 2.856 10.852 1.00 97.56 122 VAL A O 1
ATOM 986 N N . GLY A 1 123 ? 0.886 2.364 9.031 1.00 96.94 123 GLY A N 1
ATOM 987 C CA . GLY A 1 123 ? 0.465 0.967 8.951 1.00 96.94 123 GLY A CA 1
ATOM 988 C C . GLY A 1 123 ? 0.735 0.197 10.242 1.00 96.94 123 GLY A C 1
ATOM 989 O O . GLY A 1 123 ? -0.167 -0.445 10.775 1.00 96.94 123 GLY A O 1
ATOM 990 N N . ARG A 1 124 ? 1.950 0.312 10.797 1.00 96.88 124 ARG A N 1
ATOM 991 C CA . ARG A 1 124 ? 2.330 -0.363 12.051 1.00 96.88 124 ARG A CA 1
ATOM 992 C C . ARG A 1 124 ? 1.445 0.038 13.227 1.00 96.88 124 ARG A C 1
ATOM 994 O O . ARG A 1 124 ? 1.034 -0.831 13.990 1.00 96.88 124 ARG A O 1
ATOM 1001 N N . ALA A 1 125 ? 1.121 1.324 13.368 1.00 97.56 125 ALA A N 1
ATOM 1002 C CA . ALA A 1 125 ? 0.223 1.797 14.422 1.00 97.56 125 ALA A CA 1
ATOM 1003 C C . ALA A 1 125 ? -1.202 1.234 14.278 1.00 97.56 125 ALA A C 1
ATOM 1005 O O . ALA A 1 125 ? -1.899 1.047 15.273 1.00 97.56 125 ALA A O 1
ATOM 1006 N N . LEU A 1 126 ? -1.622 0.933 13.047 1.00 97.44 126 LEU A N 1
ATOM 1007 C CA . LEU A 1 126 ? -2.943 0.394 12.728 1.00 97.44 126 LEU A CA 1
ATOM 1008 C C . LEU A 1 126 ? -3.006 -1.138 12.721 1.00 97.44 126 LEU A C 1
ATOM 1010 O O . LEU A 1 126 ? -4.104 -1.686 12.682 1.00 97.44 126 LEU A O 1
ATOM 1014 N N . ALA A 1 127 ? -1.871 -1.837 12.820 1.00 95.62 127 ALA A N 1
ATOM 1015 C CA . ALA A 1 127 ? -1.799 -3.298 12.800 1.00 95.62 127 ALA A CA 1
ATOM 1016 C C . ALA A 1 127 ? -2.784 -4.025 13.750 1.00 95.62 127 ALA A C 1
ATOM 1018 O O . ALA A 1 127 ? -3.314 -5.058 13.326 1.00 95.62 127 ALA A O 1
ATOM 1019 N N . PRO A 1 128 ? -3.109 -3.515 14.964 1.00 95.56 128 PRO A N 1
ATOM 1020 C CA . PRO A 1 128 ? -4.105 -4.145 15.839 1.00 95.56 128 PRO A CA 1
ATOM 1021 C C . PRO A 1 128 ? -5.491 -4.320 15.202 1.00 95.56 128 PRO A C 1
ATOM 1023 O O . PRO A 1 128 ? -6.198 -5.266 15.532 1.00 95.56 128 PRO A O 1
ATOM 1026 N N . LEU A 1 129 ? -5.873 -3.470 14.240 1.00 95.94 129 LEU A N 1
ATOM 1027 C CA . LEU A 1 129 ? -7.178 -3.557 13.573 1.00 95.94 129 LEU A CA 1
ATOM 1028 C C . LEU A 1 129 ? -7.379 -4.876 12.815 1.00 95.94 129 LEU A C 1
ATOM 1030 O O . LEU A 1 129 ? -8.517 -5.298 12.624 1.00 95.94 129 LEU A O 1
ATOM 1034 N N . LYS A 1 130 ? -6.301 -5.557 12.405 1.00 91.50 130 LYS A N 1
ATOM 1035 C CA . LYS A 1 130 ? -6.404 -6.884 11.782 1.00 91.50 130 LYS A CA 1
ATOM 1036 C C . LYS A 1 130 ? -7.017 -7.909 12.738 1.00 91.50 130 LYS A C 1
ATOM 1038 O O . LYS A 1 130 ? -7.852 -8.707 12.328 1.00 91.50 130 LYS A O 1
ATOM 1043 N N . GLU A 1 131 ? -6.617 -7.870 14.009 1.00 90.75 131 GLU A N 1
ATOM 1044 C CA . GLU A 1 131 ? -7.161 -8.739 15.062 1.00 90.75 131 GLU A CA 1
ATOM 1045 C C . GLU A 1 131 ? -8.600 -8.341 15.428 1.00 90.75 131 GLU A C 1
ATOM 1047 O O . GLU A 1 131 ? -9.378 -9.171 15.890 1.00 90.75 131 GLU A O 1
ATOM 1052 N N . GLU A 1 132 ? -8.976 -7.090 15.150 1.00 93.56 132 GLU A N 1
ATOM 1053 C CA . GLU A 1 132 ? -10.343 -6.570 15.277 1.00 93.56 132 GLU A CA 1
ATOM 1054 C C . GLU A 1 132 ? -11.232 -6.906 14.055 1.00 93.56 132 GLU A C 1
ATOM 1056 O O . GLU A 1 132 ? -12.386 -6.487 14.007 1.00 93.56 132 GLU A O 1
ATOM 1061 N N . GLY A 1 133 ? -10.730 -7.681 13.082 1.00 91.25 133 GLY A N 1
ATOM 1062 C CA . GLY A 1 133 ? -11.493 -8.136 11.913 1.00 91.25 133 GLY A CA 1
ATOM 1063 C C . GLY A 1 133 ? -11.498 -7.166 10.727 1.00 91.25 133 GLY A C 1
ATOM 1064 O O . GLY A 1 133 ? -12.311 -7.326 9.820 1.00 91.25 133 GLY A O 1
ATOM 1065 N N . VAL A 1 134 ? -10.609 -6.171 10.701 1.00 94.94 134 VAL A N 1
ATOM 1066 C CA . VAL A 1 134 ? -10.532 -5.181 9.616 1.00 94.94 134 VAL A CA 1
ATOM 1067 C C . VAL A 1 134 ? -9.656 -5.685 8.468 1.00 94.94 134 VAL A C 1
ATOM 1069 O O . VAL A 1 134 ? -8.488 -6.029 8.662 1.00 94.94 134 VAL A O 1
ATOM 1072 N N . LEU A 1 135 ? -10.193 -5.655 7.246 1.00 93.38 135 LEU A N 1
ATOM 1073 C CA . LEU A 1 135 ? -9.432 -5.883 6.018 1.00 93.38 135 LEU A CA 1
ATOM 1074 C C . LEU A 1 135 ? -8.753 -4.583 5.566 1.00 93.38 135 LEU A C 1
ATOM 1076 O O . LEU A 1 135 ? -9.415 -3.576 5.323 1.00 93.38 135 LEU A O 1
ATOM 1080 N N . PHE A 1 136 ? -7.435 -4.621 5.391 1.00 93.88 136 PHE A N 1
ATOM 1081 C CA . PHE A 1 136 ? -6.664 -3.515 4.823 1.00 93.88 136 PHE A CA 1
ATOM 1082 C C . PHE A 1 136 ? -6.547 -3.658 3.306 1.00 93.88 136 PHE A C 1
ATOM 1084 O O . PHE A 1 136 ? -6.170 -4.720 2.813 1.00 93.88 136 PHE A O 1
ATOM 1091 N N . ILE A 1 137 ? -6.799 -2.573 2.573 1.00 93.38 137 ILE A N 1
ATOM 1092 C CA . ILE A 1 137 ? -6.556 -2.481 1.130 1.00 93.38 137 ILE A CA 1
ATOM 1093 C C . ILE A 1 137 ? -5.685 -1.251 0.865 1.00 93.38 137 ILE A C 1
ATOM 1095 O O . ILE A 1 137 ? -6.136 -0.118 1.017 1.00 93.38 137 ILE A O 1
ATOM 1099 N N . GLY A 1 138 ? -4.431 -1.466 0.464 1.00 93.56 138 GLY A N 1
ATOM 1100 C CA . GLY A 1 138 ? -3.584 -0.408 -0.089 1.00 93.56 138 GLY A CA 1
ATOM 1101 C C . GLY A 1 138 ? -3.854 -0.276 -1.583 1.00 93.56 138 GLY A C 1
ATOM 1102 O O . GLY A 1 138 ? -3.387 -1.111 -2.349 1.00 93.56 138 GLY A O 1
ATOM 1103 N N . SER A 1 139 ? -4.629 0.730 -1.989 1.00 89.62 139 SER A N 1
ATOM 1104 C CA . SER A 1 139 ? -5.037 0.908 -3.386 1.00 89.62 139 SER A CA 1
ATOM 1105 C C . SER A 1 139 ? -4.188 1.975 -4.074 1.00 89.62 139 SER A C 1
ATOM 1107 O O . SER A 1 139 ? -4.201 3.140 -3.671 1.00 89.62 139 SER A O 1
ATOM 1109 N N . GLY A 1 140 ? -3.438 1.568 -5.097 1.00 88.31 140 GLY A N 1
ATOM 1110 C CA . GLY A 1 140 ? -2.489 2.408 -5.826 1.00 88.31 140 GLY A CA 1
ATOM 1111 C C . GLY A 1 140 ? -1.929 1.686 -7.055 1.00 88.31 140 GLY A C 1
ATOM 1112 O O . GLY A 1 140 ? -2.632 0.885 -7.669 1.00 88.31 140 GLY A O 1
ATOM 1113 N N . GLY A 1 141 ? -0.664 1.937 -7.397 1.00 88.81 141 GLY A N 1
ATOM 1114 C CA . GLY A 1 141 ? 0.019 1.322 -8.540 1.00 88.81 141 GLY A CA 1
ATOM 1115 C C . GLY A 1 141 ? 1.420 0.839 -8.174 1.00 88.81 141 GLY A C 1
ATOM 1116 O O . GLY A 1 141 ? 2.174 1.555 -7.519 1.00 88.81 141 GLY A O 1
ATOM 1117 N N . ALA A 1 142 ? 1.782 -0.374 -8.603 1.00 90.25 142 ALA A N 1
ATOM 1118 C CA . ALA A 1 142 ? 3.122 -0.919 -8.373 1.00 90.25 142 ALA A CA 1
ATOM 1119 C C . ALA A 1 142 ? 4.173 -0.182 -9.217 1.00 90.25 142 ALA A C 1
ATOM 1121 O O . ALA A 1 142 ? 5.264 0.112 -8.732 1.00 90.25 142 ALA A O 1
ATOM 1122 N N . VAL A 1 143 ? 3.804 0.193 -10.444 1.00 95.94 143 VAL A N 1
ATOM 1123 C CA . VAL A 1 143 ? 4.560 1.080 -11.336 1.00 95.94 143 VAL A CA 1
ATOM 1124 C C . VAL A 1 143 ? 3.573 2.091 -11.896 1.00 95.94 143 VAL A C 1
ATOM 1126 O O . VAL A 1 143 ? 2.636 1.676 -12.569 1.00 95.94 143 VAL A O 1
ATOM 1129 N N . HIS A 1 144 ? 3.738 3.379 -11.601 1.00 93.19 144 HIS A N 1
ATOM 1130 C CA . HIS A 1 144 ? 2.798 4.427 -12.002 1.00 93.19 144 HIS A CA 1
ATOM 1131 C C . HIS A 1 144 ? 3.545 5.698 -12.442 1.00 93.19 144 HIS A C 1
ATOM 1133 O O . HIS A 1 144 ? 3.627 6.673 -11.688 1.00 93.19 144 HIS A O 1
ATOM 1139 N N . PRO A 1 145 ? 4.104 5.705 -13.664 1.00 94.12 145 PRO A N 1
ATOM 1140 C CA . PRO A 1 145 ? 4.804 6.870 -14.181 1.00 94.12 145 PRO A CA 1
ATOM 1141 C C . PRO A 1 145 ? 3.836 8.041 -14.418 1.00 94.12 145 PRO A C 1
ATOM 1143 O O . PRO A 1 145 ? 2.617 7.897 -14.308 1.00 94.12 145 PRO A O 1
ATOM 1146 N N . SER A 1 146 ? 4.376 9.215 -14.750 1.00 91.75 146 SER A N 1
ATOM 1147 C CA . SER A 1 146 ? 3.563 10.366 -15.161 1.00 91.75 146 SER A CA 1
ATOM 1148 C C . SER A 1 146 ? 2.820 10.083 -16.471 1.00 91.75 146 SER A C 1
ATOM 1150 O O . SER A 1 146 ? 3.353 9.391 -17.339 1.00 91.75 146 SER A O 1
ATOM 1152 N N . ASP A 1 147 ? 1.626 10.659 -16.633 1.00 86.25 147 ASP A N 1
ATOM 1153 C CA . ASP A 1 147 ? 0.747 10.450 -17.799 1.00 86.25 147 ASP A CA 1
ATOM 1154 C C . ASP A 1 147 ? 1.394 10.822 -19.149 1.00 86.25 147 ASP A C 1
ATOM 1156 O O . ASP A 1 147 ? 0.965 10.354 -20.201 1.00 86.25 147 ASP A O 1
ATOM 1160 N N . ASP A 1 148 ? 2.430 11.665 -19.139 1.00 91.94 148 ASP A N 1
ATOM 1161 C CA . ASP A 1 148 ? 3.209 12.067 -20.315 1.00 91.94 148 ASP A CA 1
ATOM 1162 C C . ASP A 1 148 ? 4.339 11.086 -20.676 1.00 91.94 148 ASP A C 1
ATOM 1164 O O . ASP A 1 148 ? 5.024 11.270 -21.687 1.00 91.94 148 ASP A O 1
ATOM 1168 N N . THR A 1 149 ? 4.533 10.029 -19.884 1.00 93.50 149 THR A N 1
ATOM 1169 C CA . THR A 1 149 ? 5.536 8.996 -20.151 1.00 93.50 149 THR A CA 1
ATOM 1170 C C . THR A 1 149 ? 5.160 8.229 -21.420 1.00 93.50 149 THR A C 1
ATOM 1172 O O . THR A 1 149 ? 4.090 7.615 -21.466 1.00 93.50 149 THR A O 1
ATOM 1175 N N . PRO A 1 150 ? 6.025 8.211 -22.454 1.00 95.06 150 PRO A N 1
ATOM 1176 C CA . PRO A 1 150 ? 5.713 7.545 -23.710 1.00 95.06 150 PRO A CA 1
ATOM 1177 C C . PRO A 1 150 ? 5.401 6.064 -23.518 1.00 95.06 150 PRO A C 1
ATOM 1179 O O . PRO A 1 150 ? 6.107 5.359 -22.796 1.00 95.06 150 PRO A O 1
ATOM 1182 N N . HIS A 1 151 ? 4.371 5.590 -24.215 1.00 94.75 151 HIS A N 1
ATOM 1183 C CA . HIS A 1 151 ? 4.026 4.175 -24.249 1.00 94.75 151 HIS A CA 1
ATOM 1184 C C . HIS A 1 151 ? 5.183 3.327 -24.783 1.00 94.75 151 HIS A C 1
ATOM 1186 O O . HIS A 1 151 ? 5.942 3.747 -25.663 1.00 94.75 151 HIS A O 1
ATOM 1192 N N . TRP A 1 152 ? 5.264 2.095 -24.294 1.00 94.75 152 TRP A N 1
ATOM 1193 C CA . TRP A 1 152 ? 6.197 1.086 -24.763 1.00 94.75 152 TRP A CA 1
ATOM 1194 C C . TRP A 1 152 ? 5.416 -0.055 -25.413 1.00 94.75 152 TRP A C 1
ATOM 1196 O O . TRP A 1 152 ? 4.839 -0.895 -24.733 1.00 94.75 152 TRP A O 1
ATOM 1206 N N . PHE A 1 153 ? 5.354 -0.067 -26.744 1.00 89.62 153 PHE A N 1
ATOM 1207 C CA . PHE A 1 153 ? 4.502 -1.018 -27.470 1.00 89.62 153 PHE A CA 1
ATOM 1208 C C . PHE A 1 153 ? 5.126 -2.411 -27.632 1.00 89.62 153 PHE A C 1
ATOM 1210 O O . PHE A 1 153 ? 4.403 -3.387 -27.827 1.00 89.62 153 PHE A O 1
ATOM 1217 N N . ASP A 1 154 ? 6.447 -2.525 -27.481 1.00 92.75 154 ASP A N 1
ATOM 1218 C CA . ASP A 1 154 ? 7.181 -3.789 -27.591 1.00 92.75 154 ASP A CA 1
ATOM 1219 C C . ASP A 1 154 ? 7.309 -4.474 -26.219 1.00 92.75 154 ASP A C 1
ATOM 1221 O O . ASP A 1 154 ? 8.406 -4.712 -25.707 1.00 92.75 154 ASP A O 1
ATOM 1225 N N . GLY A 1 155 ? 6.166 -4.757 -25.590 1.00 93.88 155 GLY A N 1
ATOM 1226 C CA . GLY A 1 155 ? 6.087 -5.423 -24.289 1.00 93.88 155 GLY A CA 1
ATOM 1227 C C . GLY A 1 155 ? 6.116 -4.450 -23.112 1.00 93.88 155 GLY A C 1
ATOM 1228 O O . GLY A 1 155 ? 5.287 -3.553 -23.034 1.00 93.88 155 GLY A O 1
ATOM 1229 N N . VAL A 1 156 ? 7.038 -4.654 -22.169 1.00 96.56 156 VAL A N 1
ATOM 1230 C CA . VAL A 1 156 ? 7.188 -3.812 -20.971 1.00 96.56 156 VAL A CA 1
ATOM 1231 C C . VAL A 1 156 ? 8.490 -3.034 -21.074 1.00 96.56 156 VAL A C 1
ATOM 1233 O O . VAL A 1 156 ? 9.529 -3.599 -21.424 1.00 96.56 156 VAL A O 1
ATOM 1236 N N . ALA A 1 157 ? 8.448 -1.744 -20.751 1.00 97.75 157 ALA A N 1
ATOM 1237 C CA . ALA A 1 157 ? 9.631 -0.906 -20.748 1.00 97.75 157 ALA A CA 1
ATOM 1238 C C . ALA A 1 157 ? 10.693 -1.486 -19.789 1.00 97.75 157 ALA A C 1
ATOM 1240 O O . ALA A 1 157 ? 10.360 -1.828 -18.651 1.00 97.75 157 ALA A O 1
ATOM 1241 N N . PRO A 1 158 ? 11.978 -1.563 -20.183 1.00 97.25 158 PRO A N 1
ATOM 1242 C CA . PRO A 1 158 ? 13.007 -2.199 -19.357 1.00 97.25 158 PRO A CA 1
ATOM 1243 C C . PRO A 1 158 ? 13.125 -1.624 -17.939 1.00 97.25 158 PRO A C 1
ATOM 1245 O O . PRO A 1 158 ? 13.259 -2.381 -16.984 1.00 97.25 158 PRO A O 1
ATOM 1248 N N . TRP A 1 159 ? 13.008 -0.300 -17.786 1.00 96.88 159 TRP A N 1
ATOM 1249 C CA . TRP A 1 159 ? 13.048 0.363 -16.477 1.00 96.88 159 TRP A CA 1
ATOM 1250 C C . TRP A 1 159 ? 11.855 -0.016 -15.584 1.00 96.88 159 TRP A C 1
ATOM 1252 O O . TRP A 1 159 ? 11.991 -0.066 -14.363 1.00 96.88 159 TRP A O 1
ATOM 1262 N N . ALA A 1 160 ? 10.694 -0.281 -16.191 1.00 97.50 160 ALA A N 1
ATOM 1263 C CA . ALA A 1 160 ? 9.470 -0.647 -15.491 1.00 97.50 160 ALA A CA 1
ATOM 1264 C C . ALA A 1 160 ? 9.551 -2.100 -15.018 1.00 97.50 160 ALA A C 1
ATOM 1266 O O . ALA A 1 160 ? 9.294 -2.383 -13.851 1.00 97.50 160 ALA A O 1
ATOM 1267 N N . ALA A 1 161 ? 9.992 -2.998 -15.904 1.00 97.62 161 ALA A N 1
ATOM 1268 C CA . ALA A 1 161 ? 10.218 -4.403 -15.583 1.00 97.62 161 ALA A CA 1
ATOM 1269 C C . ALA A 1 161 ? 11.288 -4.581 -14.492 1.00 97.62 161 ALA A C 1
ATOM 1271 O O . ALA A 1 161 ? 11.103 -5.378 -13.578 1.00 97.62 161 ALA A O 1
ATOM 1272 N N . GLU A 1 162 ? 12.386 -3.822 -14.556 1.00 98.00 162 GLU A N 1
ATOM 1273 C CA . GLU A 1 162 ? 13.461 -3.880 -13.559 1.00 98.00 162 GLU A CA 1
ATOM 1274 C C . GLU A 1 162 ? 12.972 -3.447 -12.167 1.00 98.00 162 GLU A C 1
ATOM 1276 O O . GLU A 1 162 ? 13.248 -4.121 -11.171 1.00 98.00 162 GLU A O 1
ATOM 1281 N N . PHE A 1 163 ? 12.214 -2.348 -12.089 1.00 98.19 163 PHE A N 1
ATOM 1282 C CA . PHE A 1 163 ? 11.646 -1.885 -10.824 1.00 98.19 163 PHE A CA 1
ATOM 1283 C C . PHE A 1 163 ? 10.576 -2.844 -10.281 1.00 98.19 163 PHE A C 1
ATOM 1285 O O . PHE A 1 163 ? 10.607 -3.163 -9.094 1.00 98.19 163 PHE A O 1
ATOM 1292 N N . ASP A 1 164 ? 9.663 -3.330 -11.129 1.00 97.75 164 ASP A N 1
ATOM 1293 C CA . ASP A 1 164 ? 8.609 -4.273 -10.728 1.00 97.75 164 ASP A CA 1
ATOM 1294 C C . ASP A 1 164 ? 9.191 -5.598 -10.219 1.00 97.75 164 ASP A C 1
ATOM 1296 O O . ASP A 1 164 ? 8.763 -6.092 -9.177 1.00 97.75 164 ASP A O 1
ATOM 1300 N N . GLN A 1 165 ? 10.222 -6.132 -10.885 1.00 98.06 165 GLN A N 1
ATOM 1301 C CA . GLN A 1 165 ? 10.904 -7.344 -10.430 1.00 98.06 165 GLN A CA 1
ATOM 1302 C C . GLN A 1 165 ? 11.607 -7.124 -9.087 1.00 98.06 165 GLN A C 1
ATOM 1304 O O . GLN A 1 165 ? 11.471 -7.939 -8.176 1.00 98.06 165 GLN A O 1
ATOM 1309 N N . TRP A 1 166 ? 12.329 -6.008 -8.928 1.00 98.50 166 TRP A N 1
ATOM 1310 C CA . TRP A 1 166 ? 12.963 -5.674 -7.651 1.00 98.50 166 TRP A CA 1
ATOM 1311 C C . TRP A 1 166 ? 11.937 -5.550 -6.519 1.00 98.50 166 TRP A C 1
ATOM 1313 O O . TRP A 1 166 ? 12.205 -5.999 -5.398 1.00 98.50 166 TRP A O 1
ATOM 1323 N N . LEU A 1 167 ? 10.779 -4.949 -6.810 1.00 98.19 167 LEU A N 1
ATOM 1324 C CA . LEU A 1 167 ? 9.691 -4.774 -5.859 1.00 98.19 167 LEU A CA 1
ATOM 1325 C C . LEU A 1 167 ? 9.091 -6.122 -5.457 1.00 98.19 167 LEU A C 1
ATOM 1327 O O . LEU A 1 167 ? 8.971 -6.384 -4.260 1.00 98.19 167 LEU A O 1
ATOM 1331 N N . GLU A 1 168 ? 8.769 -6.987 -6.424 1.00 98.00 168 GLU A N 1
ATOM 1332 C CA . GLU A 1 168 ? 8.287 -8.345 -6.157 1.00 98.00 168 GLU A CA 1
ATOM 1333 C C . GLU A 1 168 ? 9.278 -9.087 -5.258 1.00 98.00 168 GLU A C 1
ATOM 1335 O O . GLU A 1 168 ? 8.912 -9.515 -4.161 1.00 98.00 168 GLU A O 1
ATOM 1340 N N . ASP A 1 169 ? 10.549 -9.152 -5.660 1.00 98.06 169 ASP A N 1
ATOM 1341 C CA . ASP A 1 169 ? 11.604 -9.848 -4.923 1.00 98.06 169 ASP A CA 1
ATOM 1342 C C . ASP A 1 169 ? 11.743 -9.319 -3.492 1.00 98.06 169 ASP A C 1
ATOM 1344 O O . ASP A 1 169 ? 11.998 -10.080 -2.551 1.00 98.06 169 ASP A O 1
ATOM 1348 N N . ALA A 1 170 ? 11.608 -8.003 -3.303 1.00 97.19 170 ALA A N 1
ATOM 1349 C CA . ALA A 1 170 ? 11.667 -7.377 -1.990 1.00 97.19 170 ALA A CA 1
ATOM 1350 C C . ALA A 1 170 ? 10.476 -7.782 -1.119 1.00 97.19 170 ALA A C 1
ATOM 1352 O O . ALA A 1 170 ? 10.666 -8.163 0.038 1.00 97.19 170 ALA A O 1
ATOM 1353 N N .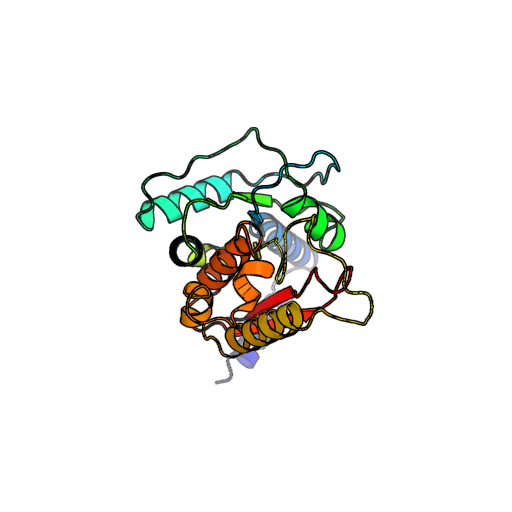 LEU A 1 171 ? 9.263 -7.749 -1.668 1.00 96.62 171 LEU A N 1
ATOM 1354 C CA . LEU A 1 171 ? 8.034 -8.047 -0.939 1.00 96.62 171 LEU A CA 1
ATOM 1355 C C . LEU A 1 171 ? 7.915 -9.536 -0.577 1.00 96.62 171 LEU A C 1
ATOM 1357 O O . LEU A 1 171 ? 7.601 -9.857 0.573 1.00 96.62 171 LEU A O 1
ATOM 1361 N N . ILE A 1 172 ? 8.232 -10.452 -1.499 1.00 95.75 172 ILE A N 1
ATOM 1362 C CA . ILE A 1 172 ? 8.181 -11.905 -1.238 1.00 95.75 172 ILE A CA 1
ATOM 1363 C C . ILE A 1 172 ? 9.278 -12.351 -0.260 1.00 95.75 172 ILE A C 1
ATOM 1365 O O . ILE A 1 172 ? 9.100 -13.292 0.517 1.00 95.75 172 ILE A O 1
ATOM 1369 N N . SER A 1 173 ? 10.415 -11.648 -0.250 1.00 95.00 173 SER A N 1
ATOM 1370 C CA . SER A 1 173 ? 11.535 -11.938 0.652 1.00 95.00 173 SER A CA 1
ATOM 1371 C C . SER A 1 173 ? 11.424 -11.225 2.002 1.00 95.00 173 SER A C 1
ATOM 1373 O O . SER A 1 173 ? 12.244 -11.477 2.884 1.00 95.00 173 SER A O 1
ATOM 1375 N N . GLY A 1 174 ? 10.430 -1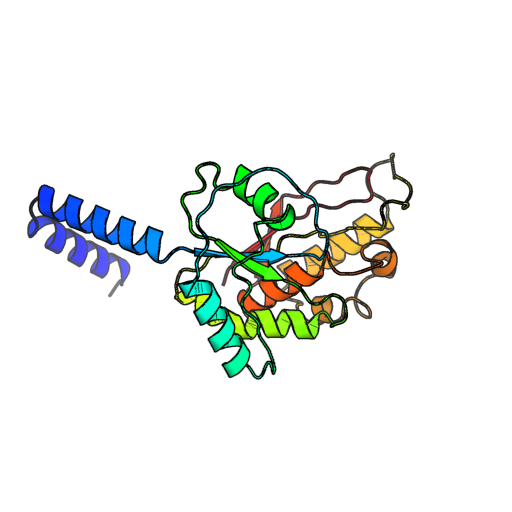0.349 2.191 1.00 93.75 174 GLY A N 1
ATOM 1376 C CA . GLY A 1 174 ? 10.260 -9.559 3.414 1.00 93.75 174 GLY A CA 1
ATOM 1377 C C . GLY A 1 174 ? 11.309 -8.454 3.597 1.00 93.75 174 GLY A C 1
ATOM 1378 O O . GLY A 1 174 ? 11.567 -8.028 4.721 1.00 93.75 174 GLY A O 1
ATOM 1379 N N . ARG A 1 175 ? 11.934 -7.967 2.515 1.00 95.31 175 ARG A N 1
ATOM 1380 C CA . ARG A 1 175 ? 12.924 -6.871 2.529 1.00 95.31 175 ARG A CA 1
ATOM 1381 C C . ARG A 1 175 ? 12.248 -5.499 2.666 1.00 95.31 175 ARG A C 1
ATOM 1383 O O . ARG A 1 175 ? 12.468 -4.600 1.862 1.00 95.31 175 ARG A O 1
ATOM 1390 N N . TYR A 1 176 ? 11.409 -5.319 3.684 1.00 93.81 176 TYR A N 1
ATOM 1391 C CA . TYR A 1 176 ? 10.617 -4.093 3.862 1.00 93.81 176 TYR A CA 1
ATOM 1392 C C . TYR A 1 176 ? 11.464 -2.843 4.107 1.00 93.81 176 TYR A C 1
ATOM 1394 O O . TYR A 1 176 ? 11.058 -1.756 3.707 1.00 93.81 176 TYR A O 1
ATOM 1402 N N . GLU A 1 177 ? 12.648 -2.985 4.710 1.00 94.88 177 GLU A N 1
ATOM 1403 C CA . GLU A 1 177 ? 13.614 -1.884 4.836 1.00 94.88 177 GLU A CA 1
ATOM 1404 C C . GLU A 1 177 ? 14.072 -1.381 3.463 1.00 94.88 177 GLU A C 1
ATOM 1406 O O . GLU A 1 177 ? 14.138 -0.173 3.252 1.00 94.88 177 GLU A O 1
ATOM 1411 N N . ASP A 1 178 ? 14.295 -2.284 2.505 1.00 96.75 178 ASP A N 1
ATOM 1412 C CA . ASP A 1 178 ? 14.671 -1.894 1.148 1.00 96.75 178 ASP A CA 1
ATOM 1413 C C . ASP A 1 178 ? 13.524 -1.180 0.430 1.00 96.75 178 ASP A C 1
ATOM 1415 O O . ASP A 1 178 ? 13.757 -0.167 -0.226 1.00 96.75 178 ASP A O 1
ATOM 1419 N N . VAL A 1 179 ? 12.286 -1.659 0.595 1.00 96.62 179 VAL A N 1
ATOM 1420 C CA . VAL A 1 179 ? 11.100 -1.005 0.019 1.00 96.62 179 VAL A CA 1
ATOM 1421 C C . VAL A 1 179 ? 10.896 0.377 0.642 1.00 96.62 179 VAL A C 1
ATOM 1423 O O . VAL A 1 179 ? 10.745 1.354 -0.082 1.00 96.62 179 VAL A O 1
ATOM 1426 N N . ASN A 1 180 ? 10.979 0.514 1.969 1.00 96.00 180 ASN A N 1
ATOM 1427 C CA . ASN A 1 180 ? 10.860 1.811 2.652 1.00 96.00 180 ASN A CA 1
ATOM 1428 C C . ASN A 1 180 ? 11.966 2.804 2.258 1.00 96.00 180 ASN A C 1
ATOM 1430 O O . ASN A 1 180 ? 11.738 4.011 2.292 1.00 96.00 180 ASN A O 1
ATOM 1434 N N . ASN A 1 181 ? 13.131 2.304 1.842 1.00 96.62 181 ASN A N 1
ATOM 1435 C CA . ASN A 1 181 ? 14.263 3.096 1.364 1.00 96.62 181 ASN A CA 1
ATOM 1436 C C . ASN A 1 181 ? 14.459 2.994 -0.163 1.00 96.62 181 ASN A C 1
ATOM 1438 O O . ASN A 1 181 ? 15.583 3.171 -0.650 1.00 96.62 181 ASN A O 1
ATOM 1442 N N . TYR A 1 182 ? 13.383 2.743 -0.928 1.00 96.88 182 TYR A N 1
ATOM 1443 C CA . TYR A 1 182 ? 13.433 2.484 -2.377 1.00 96.88 182 TYR A CA 1
ATOM 1444 C C . TYR A 1 182 ? 14.228 3.538 -3.155 1.00 96.88 182 TYR A C 1
ATOM 1446 O O . TYR A 1 182 ? 14.954 3.198 -4.080 1.00 96.88 182 TYR A O 1
ATOM 1454 N N . GLN A 1 183 ? 14.192 4.803 -2.731 1.00 95.19 183 GLN A N 1
ATOM 1455 C CA . GLN A 1 183 ? 14.916 5.895 -3.387 1.00 95.19 183 GLN A CA 1
ATOM 1456 C C . GLN A 1 183 ? 16.438 5.665 -3.465 1.00 95.19 183 GLN A C 1
ATOM 1458 O O . GLN A 1 183 ? 17.109 6.210 -4.344 1.00 95.19 183 GLN A O 1
ATOM 1463 N N . THR A 1 184 ? 16.975 4.857 -2.547 1.00 96.38 184 THR A N 1
ATOM 1464 C CA . THR A 1 184 ? 18.400 4.498 -2.459 1.00 96.38 184 THR A CA 1
ATOM 1465 C C . THR A 1 184 ? 18.680 3.025 -2.768 1.00 96.38 184 THR A C 1
ATOM 1467 O O . THR A 1 184 ? 19.805 2.692 -3.131 1.00 96.38 184 THR A O 1
ATOM 1470 N N . LYS A 1 185 ? 17.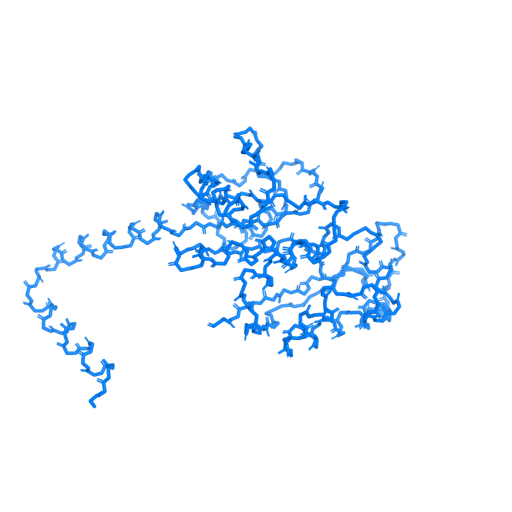681 2.146 -2.616 1.00 97.75 185 LYS A N 1
ATOM 1471 C CA . LYS A 1 185 ? 17.826 0.682 -2.698 1.00 97.75 185 LYS A CA 1
ATOM 1472 C C . LYS A 1 185 ? 17.271 0.081 -3.989 1.00 97.75 185 LYS A C 1
ATOM 1474 O O . LYS A 1 185 ? 17.676 -1.021 -4.358 1.00 97.75 185 LYS A O 1
ATOM 1479 N N . ALA A 1 186 ? 16.328 0.763 -4.636 1.00 97.50 186 ALA A N 1
ATOM 1480 C CA . ALA A 1 186 ? 15.728 0.313 -5.881 1.00 97.50 186 ALA A CA 1
ATOM 1481 C C . ALA A 1 186 ? 16.628 0.635 -7.083 1.00 97.50 186 ALA A C 1
ATOM 1483 O O . ALA A 1 186 ? 17.424 1.582 -7.029 1.00 97.50 186 ALA A O 1
ATOM 1484 N N . PRO A 1 187 ? 16.470 -0.100 -8.196 1.00 97.25 187 PRO A N 1
ATOM 1485 C CA . PRO A 1 187 ? 17.064 0.260 -9.474 1.00 97.25 187 PRO A CA 1
ATOM 1486 C C . PRO A 1 187 ? 16.704 1.687 -9.894 1.00 97.25 187 PRO A C 1
ATOM 1488 O O . PRO A 1 187 ? 15.656 2.218 -9.523 1.00 97.25 187 PRO A O 1
ATOM 1491 N N . SER A 1 188 ? 17.559 2.317 -10.703 1.00 93.19 188 SER A N 1
ATOM 1492 C CA . SER A 1 188 ? 17.428 3.736 -11.076 1.00 93.19 188 SER A CA 1
ATOM 1493 C C . SER A 1 188 ? 16.102 4.077 -11.772 1.00 93.19 188 SER A C 1
ATOM 1495 O O . SER A 1 188 ? 15.657 5.226 -11.695 1.00 93.19 188 SER A O 1
ATOM 1497 N N . GLY A 1 189 ? 15.446 3.077 -12.377 1.00 93.19 189 GLY A N 1
ATOM 1498 C CA . GLY A 1 189 ? 14.110 3.165 -12.967 1.00 93.19 189 GLY A CA 1
ATOM 1499 C C . GLY A 1 189 ? 13.004 3.607 -12.002 1.00 93.19 189 GLY A C 1
ATOM 1500 O O . GLY A 1 189 ? 11.976 4.094 -12.469 1.00 93.19 189 GLY A O 1
ATOM 1501 N N . TRP A 1 190 ? 13.217 3.552 -10.678 1.00 95.69 190 TRP A N 1
ATOM 1502 C CA . TRP A 1 190 ? 12.225 3.997 -9.687 1.00 95.69 190 TRP A CA 1
ATOM 1503 C C . TRP A 1 190 ? 11.765 5.444 -9.902 1.00 95.69 190 TRP A C 1
ATOM 1505 O O . TRP A 1 190 ? 10.601 5.758 -9.675 1.00 95.69 190 TRP A O 1
ATOM 1515 N N . LYS A 1 191 ? 12.659 6.326 -10.372 1.00 95.50 191 LYS A N 1
ATOM 1516 C CA . LYS A 1 191 ? 12.350 7.750 -10.600 1.00 95.50 191 LYS A CA 1
ATOM 1517 C C . LYS A 1 191 ? 11.351 7.965 -11.729 1.00 95.50 191 LYS A C 1
ATOM 1519 O O . LYS A 1 191 ? 10.653 8.970 -11.732 1.00 95.50 191 LYS A O 1
ATOM 1524 N N . ILE A 1 192 ? 11.335 7.045 -12.692 1.00 96.38 192 ILE A N 1
ATOM 1525 C CA . ILE A 1 192 ? 10.377 7.041 -13.797 1.00 96.38 192 ILE A CA 1
ATOM 1526 C C . ILE A 1 192 ? 9.104 6.331 -13.342 1.00 96.38 192 ILE A C 1
ATOM 1528 O O . ILE A 1 192 ? 8.019 6.820 -13.615 1.00 96.38 192 ILE A O 1
ATOM 1532 N N . ALA A 1 193 ? 9.239 5.224 -12.603 1.00 96.06 193 ALA A N 1
ATOM 1533 C CA . ALA A 1 193 ? 8.117 4.453 -12.077 1.00 96.06 193 ALA A CA 1
ATOM 1534 C C . ALA A 1 193 ? 7.235 5.235 -11.103 1.00 96.06 193 ALA A C 1
ATOM 1536 O O . ALA A 1 193 ? 6.037 4.992 -11.088 1.00 96.06 193 ALA A O 1
ATOM 1537 N N . HIS A 1 194 ? 7.817 6.133 -10.303 1.00 94.31 194 HIS A N 1
ATOM 1538 C CA . HIS A 1 194 ? 7.111 6.941 -9.305 1.00 94.31 194 HIS A CA 1
ATOM 1539 C C . HIS A 1 194 ? 7.714 8.352 -9.211 1.00 94.31 194 HIS A C 1
ATOM 1541 O O . HIS A 1 194 ? 8.414 8.658 -8.239 1.00 94.31 194 HIS A O 1
ATOM 1547 N N . PRO A 1 195 ? 7.476 9.233 -10.204 1.00 90.50 195 PRO A N 1
ATOM 1548 C CA . PRO A 1 195 ? 7.974 10.611 -10.175 1.00 90.50 195 PRO A CA 1
ATOM 1549 C C . PRO A 1 195 ? 7.392 11.393 -8.990 1.00 90.50 195 PRO A C 1
ATOM 1551 O O . PRO A 1 195 ? 8.088 12.186 -8.352 1.00 90.50 195 PRO A O 1
ATOM 1554 N N . ILE A 1 196 ? 6.126 11.109 -8.669 1.00 85.62 196 ILE A N 1
ATOM 1555 C CA . ILE A 1 196 ? 5.460 11.467 -7.420 1.00 85.62 196 ILE A CA 1
ATOM 1556 C C . ILE A 1 196 ? 4.925 10.147 -6.831 1.00 85.62 196 ILE A C 1
ATOM 1558 O O . ILE A 1 196 ? 4.306 9.366 -7.554 1.00 85.62 196 ILE A O 1
ATOM 1562 N N . PRO A 1 197 ? 5.230 9.811 -5.563 1.00 87.19 197 PRO A N 1
ATOM 1563 C CA . PRO A 1 197 ? 4.994 8.462 -5.055 1.00 87.19 197 PRO A CA 1
ATOM 1564 C C . PRO A 1 197 ? 3.588 8.249 -4.481 1.00 87.19 197 PRO A C 1
ATOM 1566 O O . PRO A 1 197 ? 3.384 7.272 -3.767 1.00 87.19 197 PRO A O 1
ATOM 1569 N N . GLU A 1 198 ? 2.599 9.113 -4.731 1.00 84.25 198 GLU A N 1
ATOM 1570 C CA . GLU A 1 198 ? 1.273 9.013 -4.099 1.00 84.25 198 GLU A CA 1
ATOM 1571 C C . GLU A 1 198 ? 0.586 7.672 -4.348 1.00 84.25 198 GLU A C 1
ATOM 1573 O O . GLU A 1 198 ? -0.115 7.187 -3.465 1.00 84.25 198 GLU A O 1
ATOM 1578 N N . HIS A 1 199 ? 0.824 7.064 -5.511 1.00 88.88 199 HIS A N 1
ATOM 1579 C CA . HIS A 1 199 ? 0.312 5.743 -5.883 1.00 88.88 199 HIS A CA 1
ATOM 1580 C C . HIS A 1 199 ? 1.095 4.588 -5.262 1.00 88.88 199 HIS A C 1
ATOM 1582 O O . HIS A 1 199 ? 0.585 3.473 -5.194 1.00 88.88 199 HIS A O 1
ATOM 1588 N N . PHE A 1 200 ? 2.304 4.850 -4.769 1.00 94.50 200 PHE A N 1
ATOM 1589 C CA . PHE A 1 200 ? 3.162 3.868 -4.112 1.00 94.50 200 PHE A CA 1
ATOM 1590 C C . PHE A 1 200 ? 2.982 3.864 -2.588 1.00 94.50 200 PHE A C 1
ATOM 1592 O O . PHE A 1 200 ? 3.036 2.817 -1.946 1.00 94.50 200 PHE A O 1
ATOM 1599 N N . LEU A 1 201 ? 2.693 5.021 -1.982 1.00 95.50 201 LEU A N 1
ATOM 1600 C CA . LEU A 1 201 ? 2.516 5.180 -0.531 1.00 95.50 201 LEU A CA 1
ATOM 1601 C C . LEU A 1 201 ? 1.465 4.246 0.117 1.00 95.50 201 LEU A C 1
ATOM 1603 O O . LEU A 1 201 ? 1.713 3.795 1.241 1.00 95.50 201 LEU A O 1
ATOM 1607 N N . PRO A 1 202 ? 0.335 3.890 -0.534 1.00 96.06 202 PRO A N 1
ATOM 1608 C CA . PRO A 1 202 ? -0.618 2.925 0.014 1.00 96.06 202 PRO A CA 1
ATOM 1609 C C . PRO A 1 202 ? -0.008 1.549 0.312 1.00 96.06 202 PRO A C 1
ATOM 1611 O O . PRO A 1 202 ? -0.379 0.926 1.311 1.00 96.06 202 PRO A O 1
ATOM 1614 N N . LEU A 1 203 ? 0.968 1.101 -0.490 1.00 96.19 203 LEU A N 1
ATOM 1615 C CA . LEU A 1 203 ? 1.684 -0.158 -0.268 1.00 96.19 203 LEU A CA 1
ATOM 1616 C C . LEU A 1 203 ? 2.416 -0.145 1.078 1.00 96.19 203 LEU A C 1
ATOM 1618 O O . LEU A 1 203 ? 2.336 -1.114 1.828 1.00 96.19 203 LEU A O 1
ATOM 1622 N N . HIS A 1 204 ? 3.072 0.963 1.426 1.00 96.81 204 HIS A N 1
ATOM 1623 C CA . HIS A 1 204 ? 3.815 1.077 2.683 1.00 96.81 204 HIS A CA 1
ATOM 1624 C C . HIS A 1 204 ? 2.902 0.966 3.906 1.00 96.81 204 HIS A C 1
ATOM 1626 O O . HIS A 1 204 ? 3.260 0.302 4.879 1.00 96.81 204 HIS A O 1
ATOM 1632 N N . VAL A 1 205 ? 1.701 1.550 3.852 1.00 96.81 205 VAL A N 1
ATOM 1633 C CA . VAL A 1 205 ? 0.714 1.398 4.933 1.00 96.81 205 VAL A CA 1
ATOM 1634 C C . VAL A 1 205 ? 0.253 -0.058 5.040 1.00 96.81 205 VAL A C 1
ATOM 1636 O O . VAL A 1 205 ? 0.217 -0.600 6.145 1.00 96.81 205 VAL A O 1
ATOM 1639 N N . ALA A 1 206 ? -0.043 -0.716 3.914 1.00 95.56 206 ALA A N 1
ATOM 1640 C CA . ALA A 1 206 ? -0.425 -2.129 3.904 1.00 95.56 206 ALA A CA 1
ATOM 1641 C C . ALA A 1 206 ? 0.691 -3.031 4.466 1.00 95.56 206 ALA A C 1
ATOM 1643 O O . ALA A 1 206 ? 0.421 -3.880 5.315 1.00 95.56 206 ALA A O 1
ATOM 1644 N N . MET A 1 207 ? 1.948 -2.791 4.080 1.00 95.56 207 MET A N 1
ATOM 1645 C CA . MET A 1 207 ? 3.126 -3.484 4.614 1.00 95.56 207 MET A CA 1
ATOM 1646 C C . MET A 1 207 ? 3.278 -3.290 6.127 1.00 95.56 207 MET A C 1
ATOM 1648 O O . MET A 1 207 ? 3.517 -4.249 6.860 1.00 95.56 207 MET A O 1
ATOM 1652 N N . GLY A 1 208 ? 3.125 -2.055 6.614 1.00 95.94 208 GLY A N 1
ATOM 1653 C CA . GLY A 1 208 ? 3.208 -1.752 8.041 1.00 95.94 208 GLY A CA 1
ATOM 1654 C C . GLY A 1 208 ? 2.111 -2.449 8.846 1.00 95.94 208 GLY A C 1
ATOM 1655 O O . GLY A 1 208 ? 2.390 -3.020 9.899 1.00 95.94 208 GLY A O 1
ATOM 1656 N N . ALA A 1 209 ? 0.880 -2.450 8.328 1.00 95.75 209 ALA A N 1
ATOM 1657 C CA . ALA A 1 209 ? -0.260 -3.115 8.958 1.00 95.75 209 ALA A CA 1
ATOM 1658 C C . ALA A 1 209 ? -0.125 -4.644 8.929 1.00 95.75 209 ALA A C 1
ATOM 1660 O O . ALA A 1 209 ? -0.516 -5.322 9.879 1.00 95.75 209 ALA A O 1
ATOM 1661 N N . ALA A 1 210 ? 0.470 -5.203 7.871 1.00 93.88 210 ALA A N 1
ATOM 1662 C CA . ALA A 1 210 ? 0.741 -6.630 7.754 1.00 93.88 210 ALA A CA 1
ATOM 1663 C C . ALA A 1 210 ? 1.684 -7.145 8.857 1.00 93.88 210 ALA A C 1
ATOM 1665 O O . ALA A 1 210 ? 1.486 -8.255 9.353 1.00 93.88 210 ALA A O 1
ATOM 1666 N N . GLY A 1 211 ? 2.625 -6.316 9.313 1.00 88.12 211 GLY A N 1
ATOM 1667 C CA . GLY A 1 211 ? 3.573 -6.628 10.382 1.00 88.12 211 GLY A CA 1
ATOM 1668 C C . GLY A 1 211 ? 4.917 -7.144 9.858 1.00 88.12 211 GLY A C 1
ATOM 1669 O O . GLY A 1 211 ? 5.006 -7.744 8.791 1.00 88.12 211 GLY A O 1
ATOM 1670 N N . GLU A 1 212 ? 5.981 -6.928 10.635 1.00 78.88 212 GLU A N 1
ATOM 1671 C CA . GLU A 1 212 ? 7.386 -7.068 10.196 1.00 78.88 212 GLU A CA 1
ATOM 1672 C C . GLU A 1 212 ? 7.802 -8.484 9.762 1.00 78.88 212 GLU A C 1
ATOM 1674 O O . GLU A 1 212 ? 8.800 -8.644 9.068 1.00 78.88 212 GLU A O 1
ATOM 1679 N N . LYS A 1 213 ? 7.049 -9.515 10.162 1.00 82.19 213 LYS A N 1
ATOM 1680 C CA . LYS A 1 213 ? 7.302 -10.914 9.776 1.00 82.19 213 LYS A CA 1
ATOM 1681 C C . LYS A 1 213 ? 6.436 -11.398 8.616 1.00 82.19 213 LYS A C 1
ATOM 1683 O O . LYS A 1 213 ? 6.650 -12.510 8.138 1.00 82.19 213 LYS A O 1
ATOM 1688 N N . SER A 1 214 ? 5.456 -10.599 8.195 1.00 90.31 214 SER A N 1
ATOM 1689 C CA . SER A 1 214 ? 4.622 -10.938 7.048 1.00 90.31 214 SER A CA 1
ATOM 1690 C C . SER A 1 214 ? 5.489 -10.999 5.800 1.00 90.31 214 SER A C 1
ATOM 1692 O O . SER A 1 214 ? 6.453 -10.247 5.674 1.00 90.31 214 SER A O 1
ATOM 1694 N N . LYS A 1 215 ? 5.101 -11.845 4.854 1.00 92.25 215 LYS A N 1
ATOM 1695 C CA . LYS A 1 215 ? 5.599 -11.803 3.477 1.00 92.25 215 LYS A CA 1
ATOM 1696 C C . LYS A 1 215 ? 4.442 -11.530 2.534 1.00 92.25 215 LYS A C 1
ATOM 1698 O O . LYS A 1 215 ? 3.284 -11.735 2.910 1.00 92.25 215 LYS A O 1
ATOM 1703 N N . ALA A 1 216 ? 4.767 -11.045 1.344 1.00 95.50 216 ALA A N 1
ATOM 1704 C CA . ALA A 1 216 ? 3.795 -10.900 0.280 1.00 95.50 216 ALA A CA 1
ATOM 1705 C C . ALA A 1 216 ? 3.725 -12.160 -0.590 1.00 95.50 216 ALA A C 1
ATOM 1707 O O . ALA A 1 216 ? 4.722 -12.844 -0.812 1.00 95.50 216 ALA A O 1
ATOM 1708 N N . GLU A 1 217 ? 2.543 -12.401 -1.130 1.00 95.50 217 GLU A N 1
ATOM 1709 C CA . GLU A 1 217 ? 2.257 -13.299 -2.238 1.00 95.50 217 GLU A CA 1
ATOM 1710 C C . GLU A 1 217 ? 1.778 -12.436 -3.411 1.00 95.50 217 GLU A C 1
ATOM 1712 O O . GLU A 1 217 ? 0.858 -11.627 -3.245 1.00 95.50 217 GLU A O 1
ATOM 1717 N N . LEU A 1 218 ? 2.395 -12.579 -4.586 1.00 94.62 218 LEU A N 1
ATOM 1718 C CA . LEU A 1 218 ? 1.894 -11.953 -5.807 1.00 94.62 218 LEU A CA 1
ATOM 1719 C C . LEU A 1 218 ? 0.616 -12.681 -6.241 1.00 94.62 218 LEU A C 1
ATOM 1721 O O . LEU A 1 218 ? 0.663 -13.854 -6.603 1.00 94.62 218 LEU A O 1
ATOM 1725 N N . ILE A 1 219 ? -0.518 -11.983 -6.223 1.00 93.50 219 ILE A N 1
ATOM 1726 C CA . ILE A 1 219 ? -1.820 -12.564 -6.588 1.00 93.50 219 ILE A CA 1
ATOM 1727 C C . ILE A 1 219 ? -2.184 -12.315 -8.051 1.00 93.50 219 ILE A C 1
ATOM 1729 O O . ILE A 1 219 ? -2.901 -13.110 -8.655 1.00 93.50 219 ILE A O 1
ATOM 1733 N N . TYR A 1 220 ? -1.714 -11.208 -8.626 1.00 89.56 220 TYR A N 1
ATOM 1734 C CA . TYR A 1 220 ? -2.011 -10.832 -10.002 1.00 89.56 220 TYR A CA 1
ATOM 1735 C C . TYR A 1 220 ? -0.993 -9.816 -10.519 1.00 89.56 220 TYR A C 1
ATOM 1737 O O . TYR A 1 220 ? -0.493 -8.994 -9.753 1.00 89.56 220 TYR A O 1
ATOM 1745 N N . ARG A 1 221 ? -0.725 -9.847 -11.826 1.00 90.56 221 ARG A N 1
ATOM 1746 C CA . ARG A 1 221 ? 0.094 -8.862 -12.534 1.00 90.56 221 ARG A CA 1
ATOM 1747 C C . ARG A 1 221 ? -0.486 -8.634 -13.919 1.00 90.56 221 ARG A C 1
ATOM 1749 O O . ARG A 1 221 ? -0.747 -9.584 -14.653 1.00 90.56 221 ARG A O 1
ATOM 1756 N N . THR A 1 222 ? -0.611 -7.369 -14.288 1.00 91.00 222 THR A N 1
ATOM 1757 C CA . THR A 1 222 ? -0.841 -6.952 -15.668 1.00 91.00 222 THR A CA 1
ATOM 1758 C C . THR A 1 222 ? -0.169 -5.608 -15.918 1.00 91.00 222 THR A C 1
ATOM 1760 O O . THR A 1 222 ? 0.209 -4.909 -14.972 1.00 91.00 222 THR A O 1
ATOM 1763 N N . TRP A 1 223 ? -0.025 -5.277 -17.194 1.00 91.81 223 TRP A N 1
ATOM 1764 C CA . TRP A 1 223 ? 0.604 -4.060 -17.677 1.00 91.81 223 TRP A CA 1
ATOM 1765 C C . TRP A 1 223 ? -0.331 -3.345 -18.635 1.00 91.81 223 TRP A C 1
ATOM 1767 O O . TRP A 1 223 ? -0.956 -3.985 -19.480 1.00 91.81 223 TRP A O 1
ATOM 1777 N N . ASP A 1 224 ? -0.372 -2.025 -18.530 1.00 88.00 224 ASP A N 1
ATOM 1778 C CA . ASP A 1 224 ? -0.995 -1.161 -19.520 1.00 88.00 224 ASP A CA 1
ATOM 1779 C C . ASP A 1 224 ? 0.061 -0.272 -20.175 1.00 88.00 224 ASP A C 1
ATOM 1781 O O . ASP A 1 224 ? 1.016 0.185 -19.536 1.00 88.00 224 ASP A O 1
ATOM 1785 N N . HIS A 1 225 ? -0.069 -0.115 -21.491 1.00 91.94 225 HIS A N 1
ATOM 1786 C CA . HIS A 1 225 ? 0.850 0.638 -22.347 1.00 91.94 225 HIS A CA 1
ATOM 1787 C C . HIS A 1 225 ? 2.352 0.314 -22.187 1.00 91.94 225 HIS A C 1
ATOM 1789 O O . HIS A 1 225 ? 3.207 1.117 -22.567 1.00 91.94 225 HIS A O 1
ATOM 1795 N N . GLY A 1 226 ? 2.682 -0.843 -21.605 1.00 94.12 226 GLY A N 1
ATOM 1796 C CA . GLY A 1 226 ? 4.050 -1.262 -21.298 1.00 94.12 226 GLY A CA 1
ATOM 1797 C C . GLY A 1 226 ? 4.757 -0.441 -20.214 1.00 94.12 226 GLY A C 1
ATOM 1798 O O . GLY A 1 226 ? 5.941 -0.668 -19.970 1.00 94.12 226 GLY A O 1
ATOM 1799 N N . THR A 1 227 ? 4.073 0.504 -19.564 1.00 95.31 227 THR A N 1
ATOM 1800 C CA . THR A 1 227 ? 4.676 1.453 -18.610 1.00 95.31 227 THR A CA 1
ATOM 1801 C C . THR A 1 227 ? 3.914 1.576 -17.292 1.00 95.31 227 THR A C 1
ATOM 1803 O O . THR A 1 227 ? 4.506 2.013 -16.308 1.00 95.31 227 THR A O 1
ATOM 1806 N N . LEU A 1 228 ? 2.648 1.151 -17.237 1.00 91.88 228 LEU A N 1
ATOM 1807 C CA . LEU A 1 228 ? 1.794 1.181 -16.048 1.00 91.88 228 LEU A CA 1
ATOM 1808 C C . LEU A 1 228 ? 1.579 -0.247 -15.528 1.00 91.88 228 LEU A C 1
ATOM 1810 O O . LEU A 1 228 ? 1.114 -1.114 -16.267 1.00 91.88 228 LEU A O 1
ATOM 1814 N N . GLY A 1 229 ? 1.953 -0.510 -14.276 1.00 91.19 229 GLY A N 1
ATOM 1815 C CA . GLY A 1 229 ? 1.985 -1.849 -13.684 1.00 91.19 229 GLY A CA 1
ATOM 1816 C C . GLY A 1 229 ? 0.995 -2.016 -12.531 1.00 91.19 229 GLY A C 1
ATOM 1817 O O . GLY A 1 229 ? 1.034 -1.271 -11.548 1.00 91.19 229 GLY A O 1
ATOM 1818 N N . TYR A 1 230 ? 0.157 -3.052 -12.615 1.00 89.06 230 TYR A N 1
ATOM 1819 C CA . TYR A 1 230 ? -0.919 -3.346 -11.657 1.00 89.06 230 TYR A CA 1
ATOM 1820 C C . TYR A 1 230 ? -0.647 -4.601 -10.816 1.00 89.06 230 TYR A C 1
ATOM 1822 O O . TYR A 1 230 ? -1.556 -5.388 -10.529 1.00 89.06 230 TYR A O 1
ATOM 1830 N N . ALA A 1 231 ? 0.617 -4.833 -10.451 1.00 93.19 231 ALA A N 1
ATOM 1831 C CA . ALA A 1 231 ? 0.963 -5.939 -9.568 1.00 93.19 231 ALA A CA 1
ATOM 1832 C C . ALA A 1 231 ? 0.208 -5.803 -8.235 1.00 93.19 231 ALA A C 1
ATOM 1834 O O . ALA A 1 231 ? 0.238 -4.760 -7.581 1.00 93.19 231 ALA A O 1
ATOM 1835 N N . SER A 1 232 ? -0.497 -6.863 -7.859 1.00 93.12 232 SER A N 1
ATOM 1836 C CA . SER A 1 232 ? -1.321 -6.928 -6.658 1.00 93.12 232 SER A CA 1
ATOM 1837 C C . SER A 1 232 ? -0.739 -7.963 -5.711 1.00 93.12 232 SER A C 1
ATOM 1839 O O . SER A 1 232 ? -0.394 -9.071 -6.127 1.00 93.12 232 SER A O 1
ATOM 1841 N N . TYR A 1 233 ? -0.659 -7.609 -4.431 1.00 95.00 233 TYR A N 1
ATOM 1842 C CA . TYR A 1 233 ? -0.004 -8.420 -3.412 1.00 95.00 233 TYR A CA 1
ATOM 1843 C C . TYR A 1 233 ? -0.946 -8.701 -2.249 1.00 95.00 233 TYR A C 1
ATOM 1845 O O . TYR A 1 233 ? -1.647 -7.811 -1.765 1.00 95.00 233 TYR A O 1
ATOM 1853 N N . LYS A 1 234 ? -0.922 -9.940 -1.766 1.00 94.56 234 LYS A N 1
ATOM 1854 C CA . LYS A 1 234 ? -1.574 -10.352 -0.527 1.00 94.56 234 LYS A CA 1
ATOM 1855 C C . LYS A 1 234 ? -0.514 -10.549 0.544 1.00 94.56 234 LYS A C 1
ATOM 1857 O O . LYS A 1 234 ? 0.448 -11.277 0.338 1.00 94.56 234 LYS A O 1
ATOM 1862 N N . PHE A 1 235 ? -0.712 -9.937 1.703 1.00 92.56 235 PHE A N 1
ATOM 1863 C CA . PHE A 1 235 ? 0.171 -10.123 2.847 1.00 92.56 235 PHE A CA 1
ATOM 1864 C C . PHE A 1 235 ? -0.407 -11.182 3.782 1.00 92.56 235 PHE A C 1
ATOM 1866 O O . PHE A 1 235 ? -1.545 -11.060 4.236 1.00 92.56 235 PHE A O 1
ATOM 1873 N N . THR A 1 236 ? 0.370 -12.225 4.058 1.00 78.06 236 THR A N 1
ATOM 1874 C CA . THR A 1 236 ? 0.003 -13.276 5.013 1.00 78.06 236 THR A CA 1
ATOM 1875 C C . THR A 1 236 ? 0.907 -13.185 6.234 1.00 78.06 236 THR A C 1
ATOM 1877 O O . THR A 1 236 ? 2.130 -13.318 6.112 1.00 78.06 236 THR A O 1
ATOM 1880 N N . SER A 1 237 ? 0.294 -12.957 7.395 1.00 61.28 237 SER A N 1
ATOM 1881 C CA . SER A 1 237 ? 0.924 -13.043 8.716 1.00 61.28 237 SER A CA 1
ATOM 1882 C C . SER A 1 237 ? 0.643 -14.381 9.375 1.00 61.28 237 SER A C 1
ATOM 1884 O O . SER A 1 237 ? -0.528 -14.810 9.267 1.00 61.28 237 SER A O 1
#

pLDDT: mean 83.3, std 17.93, range [38.0, 98.5]